Protein AF-A0A0Q5L8H8-F1 (afdb_monomer_lite)

pLDDT: mean 91.32, std 7.24, range [50.03, 98.0]

Radius of gyration: 21.79 Å; chains: 1; bounding box: 53×40×59 Å

Secondary structure (DSSP, 8-state):
-EEE--TTS-EEEE-SSGGGS--TT---EEEEEEE-TT-HHHHHHHHHHHHHHHHHH--PPPBT--EE-SS-SSTTS-EEEEEEE--TT-HHHHEEE-TTS-EEEEEEEEEEEEHHHHHHHHHH-HHHHHHHTSSGGGGT-TT---SSPPPPPPTTSEEEEEGGGGTS---EEEE-SSSEEEE-S---HHHHT-GGGEEEEEHHHHHHH-GGGHHHHHHPPTT-EEEESSTTS-EEEEP-

Structure (mmCIF, N/CA/C/O backbone):
data_AF-A0A0Q5L8H8-F1
#
_entry.id   AF-A0A0Q5L8H8-F1
#
loop_
_atom_site.group_PDB
_atom_site.id
_atom_site.type_symbol
_atom_site.label_atom_id
_atom_site.label_alt_id
_atom_site.label_comp_id
_atom_site.label_asym_id
_atom_site.label_entity_id
_atom_site.label_seq_id
_atom_site.pdbx_PDB_ins_code
_atom_site.Cartn_x
_atom_site.Cartn_y
_atom_site.Cartn_z
_atom_site.occupancy
_atom_site.B_iso_or_equiv
_atom_site.auth_seq_id
_atom_site.auth_comp_id
_atom_site.auth_asym_id
_atom_site.auth_atom_id
_atom_site.pdbx_PDB_model_num
ATOM 1 N N . MET A 1 1 ? 3.436 0.451 -24.589 1.00 83.38 1 MET A N 1
ATOM 2 C CA . MET A 1 1 ? 3.928 -0.468 -23.538 1.00 83.38 1 MET A CA 1
ATOM 3 C C . MET A 1 1 ? 4.680 -1.618 -24.183 1.00 83.38 1 MET A C 1
ATOM 5 O O . MET A 1 1 ? 4.366 -1.970 -25.315 1.00 83.38 1 MET A O 1
ATOM 9 N N . VAL A 1 2 ? 5.659 -2.177 -23.477 1.00 91.62 2 VAL A N 1
ATOM 10 C CA . VAL A 1 2 ? 6.518 -3.284 -23.914 1.00 91.62 2 VAL A CA 1
ATOM 11 C C . VAL A 1 2 ? 6.434 -4.399 -22.876 1.00 91.62 2 VAL A C 1
ATOM 13 O O . VAL A 1 2 ? 6.512 -4.129 -21.685 1.00 91.62 2 VAL A O 1
ATOM 16 N N . GLU A 1 3 ? 6.285 -5.644 -23.317 1.00 94.25 3 GLU A N 1
ATOM 17 C CA . GLU A 1 3 ? 6.316 -6.826 -22.448 1.00 94.25 3 GLU A CA 1
ATOM 18 C C . GLU A 1 3 ? 7.634 -7.581 -22.650 1.00 94.25 3 GLU A C 1
ATOM 20 O O . GLU A 1 3 ? 8.085 -7.770 -23.784 1.00 94.25 3 GLU A O 1
ATOM 25 N N . LYS A 1 4 ? 8.258 -8.007 -21.551 1.00 90.31 4 LYS A N 1
ATOM 26 C CA . LYS A 1 4 ? 9.480 -8.813 -21.532 1.00 90.31 4 LYS A CA 1
ATOM 27 C C . LYS A 1 4 ? 9.254 -10.083 -20.720 1.00 90.31 4 LYS A C 1
ATOM 29 O O . LYS A 1 4 ? 8.605 -10.060 -19.678 1.00 90.31 4 LYS A O 1
ATOM 34 N N . ARG A 1 5 ? 9.819 -11.186 -21.217 1.00 91.88 5 ARG A N 1
ATOM 35 C CA . ARG A 1 5 ? 9.729 -12.528 -20.627 1.00 91.88 5 ARG A CA 1
ATOM 36 C C . ARG A 1 5 ? 11.137 -13.076 -20.360 1.00 91.88 5 ARG A C 1
ATOM 38 O O . ARG A 1 5 ? 11.614 -13.905 -21.136 1.00 91.88 5 ARG A O 1
ATOM 45 N N . PRO A 1 6 ? 11.859 -12.542 -19.361 1.00 84.88 6 PRO A N 1
ATOM 46 C CA . PRO A 1 6 ? 13.183 -13.042 -19.010 1.00 84.88 6 PRO A CA 1
ATOM 47 C C . PRO A 1 6 ? 13.111 -14.523 -18.612 1.00 84.88 6 PRO A C 1
ATOM 49 O O . PRO A 1 6 ? 12.173 -14.959 -17.945 1.00 84.88 6 PRO A O 1
ATOM 52 N N . ALA A 1 7 ? 14.101 -15.311 -19.032 1.00 83.12 7 ALA A N 1
ATOM 53 C CA . ALA A 1 7 ? 14.156 -16.730 -18.699 1.00 83.12 7 ALA A CA 1
ATOM 54 C C . ALA A 1 7 ? 14.267 -16.915 -17.177 1.00 83.12 7 ALA A C 1
ATOM 56 O O . ALA A 1 7 ? 15.176 -16.369 -16.555 1.00 83.12 7 ALA A O 1
ATOM 57 N N . GLY A 1 8 ? 13.342 -17.675 -16.584 1.00 77.75 8 GLY A N 1
ATOM 58 C CA . GLY A 1 8 ? 13.312 -17.922 -15.137 1.00 77.75 8 GLY A CA 1
ATOM 59 C C . GLY A 1 8 ? 12.920 -16.712 -14.280 1.00 77.75 8 GLY A C 1
ATOM 60 O O . GLY A 1 8 ? 13.093 -16.768 -13.067 1.00 77.75 8 GLY A O 1
ATOM 61 N N . GLY A 1 9 ? 12.414 -15.631 -14.884 1.00 84.50 9 GLY A N 1
ATOM 62 C CA . GLY A 1 9 ? 11.957 -14.432 -14.180 1.00 84.50 9 GLY A CA 1
ATOM 63 C C . GLY A 1 9 ? 10.464 -14.143 -14.374 1.00 84.50 9 GLY A C 1
ATOM 64 O O . GLY A 1 9 ? 9.808 -14.795 -15.189 1.00 84.50 9 GLY A O 1
ATOM 65 N N . PRO A 1 10 ? 9.919 -13.153 -13.642 1.00 93.62 10 PRO A N 1
ATOM 66 C CA . PRO A 1 10 ? 8.547 -12.693 -13.831 1.00 93.62 10 PRO A CA 1
ATOM 67 C C . PRO A 1 10 ? 8.348 -12.036 -15.198 1.00 93.62 10 PRO A C 1
ATOM 69 O O . PRO A 1 10 ? 9.305 -11.635 -15.865 1.00 93.62 10 PRO A O 1
ATOM 72 N N . ILE A 1 11 ? 7.088 -11.855 -15.589 1.00 96.56 11 ILE A N 1
ATOM 73 C CA . ILE A 1 11 ? 6.747 -10.999 -16.724 1.00 96.56 11 ILE A CA 1
ATOM 74 C C . ILE A 1 11 ? 6.996 -9.549 -16.316 1.00 96.56 11 ILE A C 1
ATOM 76 O O . ILE A 1 11 ? 6.460 -9.087 -15.309 1.00 96.56 11 ILE A O 1
ATOM 80 N N . THR A 1 12 ? 7.770 -8.815 -17.114 1.00 95.88 12 THR A N 1
ATOM 81 C CA . THR A 1 12 ? 7.993 -7.379 -16.910 1.00 95.88 12 THR A CA 1
ATOM 82 C C . THR A 1 12 ? 7.239 -6.592 -17.972 1.00 95.88 12 THR A C 1
ATOM 84 O O . THR A 1 12 ? 7.514 -6.721 -19.167 1.00 95.88 12 THR A O 1
ATOM 87 N N . VAL A 1 13 ? 6.289 -5.762 -17.548 1.00 97.62 13 VAL A N 1
ATOM 88 C CA . VAL A 1 13 ? 5.557 -4.834 -18.417 1.00 97.62 13 VAL A CA 1
ATOM 89 C C . VAL A 1 13 ? 6.103 -3.435 -18.185 1.00 97.62 13 VAL A C 1
ATOM 91 O O . VAL A 1 13 ? 6.190 -2.985 -17.048 1.00 97.62 13 VAL A O 1
ATOM 94 N N . MET A 1 14 ? 6.478 -2.749 -19.258 1.00 97.25 14 MET A N 1
ATOM 95 C CA . MET A 1 14 ? 7.140 -1.450 -19.202 1.00 97.25 14 MET A CA 1
ATOM 96 C C . MET A 1 14 ? 6.406 -0.421 -20.052 1.00 97.25 14 MET A C 1
ATOM 98 O O . MET A 1 14 ? 5.810 -0.740 -21.091 1.00 97.25 14 MET A O 1
ATOM 102 N N . THR A 1 15 ? 6.479 0.840 -19.652 1.00 97.44 15 THR A N 1
ATOM 103 C CA . THR A 1 15 ? 6.119 1.943 -20.540 1.00 97.44 15 THR A CA 1
ATOM 104 C C . THR A 1 15 ? 7.149 2.084 -21.660 1.00 97.44 15 THR A C 1
ATOM 106 O O . THR A 1 15 ? 8.242 1.522 -21.640 1.00 97.44 15 THR A O 1
ATOM 109 N N . SER A 1 16 ? 6.735 2.776 -22.714 1.00 93.38 16 SER A N 1
ATOM 110 C CA . SER A 1 16 ? 7.627 3.231 -23.771 1.00 93.38 16 SER A CA 1
ATOM 111 C C . SER A 1 16 ? 7.092 4.587 -24.190 1.00 93.38 16 SER A C 1
ATOM 113 O O . SER A 1 16 ? 6.053 4.656 -24.849 1.00 93.38 16 SER A O 1
ATOM 115 N N . GLY A 1 17 ? 7.730 5.642 -23.688 1.00 93.56 17 GLY A N 1
ATOM 116 C CA . GLY A 1 17 ? 7.312 7.025 -23.880 1.00 93.56 17 GLY A CA 1
ATOM 117 C C . GLY A 1 17 ? 6.877 7.748 -22.605 1.00 93.56 17 GLY A C 1
ATOM 118 O O . GLY A 1 17 ? 6.615 8.944 -22.690 1.00 93.56 17 GLY A O 1
ATOM 119 N N . ALA A 1 18 ? 6.840 7.099 -21.431 1.00 95.25 18 ALA A N 1
ATOM 120 C CA . ALA A 1 18 ? 6.585 7.827 -20.178 1.00 95.25 18 ALA A CA 1
ATOM 121 C C . ALA A 1 18 ? 7.699 8.851 -19.903 1.00 95.25 18 ALA A C 1
ATOM 123 O O . ALA A 1 18 ? 7.440 9.946 -19.411 1.00 95.25 18 ALA A O 1
ATOM 124 N N . SER A 1 19 ? 8.918 8.546 -20.355 1.00 95.06 19 SER A N 1
ATOM 125 C CA . SER A 1 19 ? 10.082 9.430 -20.263 1.00 95.06 19 SER A CA 1
ATOM 126 C C . SER A 1 19 ? 9.961 10.725 -21.075 1.00 95.06 19 SER A C 1
ATOM 128 O O . SER A 1 19 ? 10.769 11.635 -20.892 1.00 95.06 19 SER A O 1
ATOM 130 N N . LEU A 1 20 ? 8.973 10.816 -21.973 1.00 94.44 20 LEU A N 1
ATOM 131 C CA . LEU A 1 20 ? 8.689 12.007 -22.776 1.00 94.44 20 LEU A CA 1
ATOM 132 C C . LEU A 1 20 ? 7.693 12.956 -22.095 1.00 94.44 20 LEU A C 1
ATOM 134 O O . LEU A 1 20 ? 7.483 14.065 -22.588 1.00 94.44 20 LEU A O 1
ATOM 138 N N . MET A 1 21 ? 7.062 12.537 -20.994 1.00 94.31 21 MET A N 1
ATOM 139 C CA . MET A 1 21 ? 6.142 13.392 -20.251 1.00 94.31 21 MET A CA 1
ATOM 140 C C . MET A 1 21 ? 6.912 14.534 -19.570 1.00 94.31 21 MET A C 1
ATOM 142 O O . MET A 1 21 ? 7.976 14.302 -18.993 1.00 94.31 21 MET A O 1
ATOM 146 N N . PRO A 1 22 ? 6.397 15.774 -19.614 1.00 91.38 22 PRO A N 1
ATOM 147 C CA . PRO A 1 22 ? 7.046 16.892 -18.949 1.00 91.38 22 PRO A CA 1
ATOM 148 C C . PRO A 1 22 ? 6.921 16.747 -17.427 1.00 91.38 22 PRO A C 1
ATOM 150 O O . PRO A 1 22 ? 5.814 16.746 -16.893 1.00 91.38 22 PRO A O 1
ATOM 153 N N . THR A 1 23 ? 8.059 16.683 -16.737 1.00 93.75 23 THR A N 1
ATOM 154 C CA . THR A 1 23 ? 8.139 16.737 -15.272 1.00 93.75 23 THR A CA 1
ATOM 155 C C . THR A 1 23 ? 8.850 18.013 -14.831 1.00 93.75 23 THR A C 1
ATOM 157 O O . THR A 1 23 ? 9.733 18.515 -15.530 1.00 93.75 23 THR A O 1
ATOM 160 N N . ASP A 1 24 ? 8.485 18.546 -13.671 1.00 93.56 24 ASP A N 1
ATOM 161 C CA . ASP A 1 24 ? 9.074 19.776 -13.135 1.00 93.56 24 ASP A CA 1
ATOM 162 C C . ASP A 1 24 ? 10.530 19.568 -12.685 1.00 93.56 24 ASP A C 1
ATOM 164 O O . ASP A 1 24 ? 11.342 20.489 -12.748 1.00 93.56 24 ASP A O 1
ATOM 168 N N . SER A 1 25 ? 10.895 18.335 -12.317 1.00 92.06 25 SER A N 1
ATOM 169 C CA . SER A 1 25 ? 12.279 17.921 -12.059 1.00 92.06 25 SER A CA 1
ATOM 170 C C . SER A 1 25 ? 13.130 17.794 -13.328 1.00 92.06 25 SER A C 1
ATOM 172 O O . SER A 1 25 ? 14.353 17.753 -13.240 1.00 92.06 25 SER A O 1
ATOM 174 N N . GLY A 1 26 ? 12.514 17.650 -14.507 1.00 92.50 26 GLY A N 1
ATOM 175 C CA . GLY A 1 26 ? 13.204 17.339 -15.766 1.00 92.50 26 GLY A CA 1
ATOM 176 C C . GLY A 1 26 ? 13.735 15.900 -15.879 1.00 92.50 26 GLY A C 1
ATOM 177 O O . GLY A 1 26 ? 14.194 15.503 -16.952 1.00 92.50 26 GLY A O 1
ATOM 178 N N . GLU A 1 27 ? 13.664 15.111 -14.801 1.00 92.50 27 GLU A N 1
ATOM 179 C CA . GLU A 1 27 ? 13.973 13.680 -14.799 1.00 92.50 27 GLU A CA 1
ATOM 180 C C . GLU A 1 27 ? 13.151 12.917 -15.846 1.00 92.50 27 GLU A C 1
ATOM 182 O O . GLU A 1 27 ? 11.936 13.095 -15.975 1.00 92.50 27 GLU A O 1
ATOM 187 N N . ARG A 1 28 ? 13.835 12.020 -16.562 1.00 94.69 28 ARG A N 1
ATOM 188 C CA . ARG A 1 28 ? 13.253 11.137 -17.573 1.00 94.69 28 ARG A CA 1
ATOM 189 C C . ARG A 1 28 ? 13.133 9.735 -17.009 1.00 94.69 28 ARG A C 1
ATOM 191 O O . ARG A 1 28 ? 14.148 9.093 -16.734 1.00 94.69 28 ARG A O 1
ATOM 198 N N . VAL A 1 29 ? 11.901 9.259 -16.857 1.00 96.25 29 VAL A N 1
ATOM 199 C CA . VAL A 1 29 ? 11.636 7.938 -16.285 1.00 96.25 29 VAL A CA 1
ATOM 200 C C . VAL A 1 29 ? 10.746 7.102 -17.191 1.00 96.25 29 VAL A C 1
ATOM 202 O O . VAL A 1 29 ? 9.729 7.574 -17.687 1.00 96.25 29 VAL A O 1
ATOM 205 N N . GLU A 1 30 ? 11.121 5.845 -17.394 1.00 96.81 30 GLU A N 1
ATOM 206 C CA . GLU A 1 30 ? 10.173 4.804 -17.782 1.00 96.81 30 GLU A CA 1
ATOM 207 C C . GLU A 1 30 ? 9.713 4.059 -16.528 1.00 96.81 30 GLU A C 1
ATOM 209 O O . GLU A 1 30 ? 10.412 4.008 -15.517 1.00 96.81 30 GLU A O 1
ATOM 214 N N . LEU A 1 31 ? 8.523 3.479 -16.588 1.00 97.81 31 LEU A N 1
ATOM 215 C CA . LEU A 1 31 ? 7.926 2.704 -15.513 1.00 97.81 31 LEU A CA 1
ATOM 216 C C . LEU A 1 31 ? 7.950 1.224 -15.889 1.00 97.81 31 LEU A C 1
ATOM 218 O O . LEU A 1 31 ? 7.731 0.868 -17.049 1.00 97.81 31 LEU A O 1
ATOM 222 N N . ALA A 1 32 ? 8.177 0.362 -14.906 1.00 97.81 32 ALA A N 1
ATOM 223 C CA . ALA A 1 32 ? 8.126 -1.085 -15.063 1.00 97.81 32 ALA A CA 1
ATOM 224 C C . ALA A 1 32 ? 7.287 -1.715 -13.952 1.00 97.81 32 ALA A C 1
ATOM 226 O O . ALA A 1 32 ? 7.318 -1.257 -12.818 1.00 97.81 32 ALA A O 1
ATOM 227 N N . VAL A 1 33 ? 6.569 -2.788 -14.259 1.00 97.88 33 VAL A N 1
ATOM 228 C CA . VAL A 1 33 ? 5.881 -3.628 -13.275 1.00 97.88 33 VAL A CA 1
ATOM 229 C C . VAL A 1 33 ? 6.260 -5.080 -13.541 1.00 97.88 33 VAL A C 1
ATOM 231 O O . VAL A 1 33 ? 6.264 -5.524 -14.691 1.00 97.88 33 VAL A O 1
ATOM 234 N N . GLU A 1 34 ? 6.552 -5.822 -12.479 1.00 96.62 34 GLU A N 1
ATOM 235 C CA . GLU A 1 34 ? 6.811 -7.262 -12.520 1.00 96.62 34 GLU A CA 1
ATOM 236 C C . GLU A 1 34 ? 5.598 -8.018 -11.967 1.00 96.62 34 GLU A C 1
ATOM 238 O O . GLU A 1 34 ? 5.127 -7.692 -10.880 1.00 96.62 34 GLU A O 1
ATOM 243 N N . VAL A 1 35 ? 5.105 -9.018 -12.701 1.00 96.00 35 VAL A N 1
ATOM 244 C CA . VAL A 1 35 ? 3.947 -9.851 -12.322 1.00 96.00 35 VAL A CA 1
ATOM 245 C C . VAL A 1 35 ? 4.141 -11.308 -12.744 1.00 96.00 35 VAL A C 1
ATOM 247 O O . VAL A 1 35 ? 4.996 -11.623 -13.579 1.00 96.00 35 VAL A O 1
ATOM 250 N N . LEU A 1 36 ? 3.315 -12.203 -12.198 1.00 96.00 36 LEU A N 1
ATOM 251 C CA . LEU A 1 36 ? 3.191 -13.572 -12.701 1.00 96.00 36 LEU A CA 1
ATOM 252 C C . LEU A 1 36 ? 2.560 -13.607 -14.105 1.00 96.00 36 LEU A C 1
ATOM 254 O O . LEU A 1 36 ? 1.842 -12.689 -14.516 1.00 96.00 36 LEU A O 1
ATOM 258 N N . ASP A 1 37 ? 2.823 -14.677 -14.861 1.00 94.94 37 ASP A N 1
ATOM 259 C CA . ASP A 1 37 ? 2.187 -14.861 -16.170 1.00 94.94 37 ASP A CA 1
ATOM 260 C C . ASP A 1 37 ? 0.668 -15.021 -16.015 1.00 94.94 37 ASP A C 1
ATOM 262 O O . ASP A 1 37 ? 0.187 -15.692 -15.105 1.00 94.94 37 ASP A O 1
ATOM 266 N N . GLY A 1 38 ? -0.091 -14.359 -16.885 1.00 94.50 38 GLY A N 1
ATOM 267 C CA . GLY A 1 38 ? -1.545 -14.223 -16.785 1.00 94.50 38 GLY A CA 1
ATOM 268 C C . GLY A 1 38 ? -2.019 -12.977 -16.027 1.00 94.50 38 GLY A C 1
ATOM 269 O O . GLY A 1 38 ? -3.188 -12.617 -16.142 1.00 94.50 38 GLY A O 1
ATOM 270 N N . GLN A 1 39 ? -1.139 -12.266 -15.309 1.00 96.44 39 GLN A N 1
ATOM 271 C CA . GLN A 1 39 ? -1.492 -11.078 -14.513 1.00 96.44 39 GLN A CA 1
ATOM 272 C C . GLN A 1 39 ? -1.075 -9.743 -15.161 1.00 96.44 39 GLN A C 1
ATOM 274 O O . GLN A 1 39 ? -1.109 -8.687 -14.531 1.00 96.44 39 GLN A O 1
ATOM 279 N N . GLN A 1 40 ? -0.737 -9.735 -16.452 1.00 96.44 40 GLN A N 1
ATOM 280 C CA . GLN A 1 40 ? -0.308 -8.536 -17.189 1.00 96.44 40 GLN A CA 1
ATOM 281 C C . GLN A 1 40 ? -1.354 -7.410 -17.178 1.00 96.44 40 GLN A C 1
ATOM 283 O O . GLN A 1 40 ? -0.998 -6.238 -17.297 1.00 96.44 40 GLN A O 1
ATOM 288 N N . GLY A 1 41 ? -2.642 -7.743 -17.040 1.00 95.75 41 GLY A N 1
ATOM 289 C CA . GLY A 1 41 ? -3.712 -6.752 -16.890 1.00 95.75 41 GLY A CA 1
ATOM 290 C C . GLY A 1 41 ? -3.516 -5.864 -15.659 1.00 95.75 41 GLY A C 1
ATOM 291 O O . GLY A 1 41 ? -3.606 -4.644 -15.777 1.00 95.75 41 GLY A O 1
ATOM 292 N N . ALA A 1 42 ? -3.142 -6.459 -14.523 1.00 96.50 42 ALA A N 1
ATOM 293 C CA . ALA A 1 42 ? -2.844 -5.739 -13.287 1.00 96.50 42 ALA A CA 1
ATOM 294 C C . ALA A 1 42 ? -1.678 -4.759 -13.468 1.00 96.50 42 ALA A C 1
ATOM 296 O O . ALA A 1 42 ? -1.771 -3.588 -13.104 1.00 96.50 42 ALA A O 1
ATOM 297 N N . ALA A 1 43 ? -0.615 -5.216 -14.136 1.00 97.25 43 ALA A N 1
ATOM 298 C CA . ALA A 1 43 ? 0.526 -4.374 -14.464 1.00 97.25 43 ALA A CA 1
ATOM 299 C C . ALA A 1 43 ? 0.132 -3.152 -15.308 1.00 97.25 43 ALA A C 1
ATOM 301 O O . ALA A 1 43 ? 0.593 -2.045 -15.043 1.00 97.25 43 ALA A O 1
ATOM 302 N N . ARG A 1 44 ? -0.754 -3.319 -16.298 1.00 97.00 44 ARG A N 1
ATOM 303 C CA . ARG A 1 44 ? -1.231 -2.197 -17.125 1.00 97.00 44 ARG A CA 1
ATOM 304 C C . ARG A 1 44 ? -2.029 -1.174 -16.321 1.00 97.00 44 ARG A C 1
ATOM 306 O O . ARG A 1 44 ? -1.854 0.015 -16.565 1.00 97.00 44 ARG A O 1
ATOM 313 N N . VAL A 1 45 ? -2.861 -1.622 -15.379 1.00 96.00 45 VAL A N 1
ATOM 314 C CA . VAL A 1 45 ? -3.619 -0.731 -14.486 1.00 96.00 45 VAL A CA 1
ATOM 315 C C . VAL A 1 45 ? -2.667 0.092 -13.619 1.00 96.00 45 VAL A C 1
ATOM 317 O O . VAL A 1 45 ? -2.759 1.315 -13.625 1.00 96.00 45 VAL A O 1
ATOM 320 N N . ALA A 1 46 ? -1.699 -0.549 -12.957 1.00 96.50 46 ALA A N 1
ATOM 321 C CA . ALA A 1 46 ? -0.725 0.154 -12.119 1.00 96.50 46 ALA A CA 1
ATOM 322 C C . ALA A 1 46 ? 0.107 1.179 -12.912 1.00 96.50 46 ALA A C 1
ATOM 324 O O . ALA A 1 46 ? 0.288 2.310 -12.463 1.00 96.50 46 ALA A O 1
ATOM 325 N N . LEU A 1 47 ? 0.570 0.813 -14.114 1.00 97.56 47 LEU A N 1
ATOM 326 C CA . LEU A 1 47 ? 1.269 1.744 -15.006 1.00 97.56 47 LEU A CA 1
ATOM 327 C C . LEU A 1 47 ? 0.377 2.923 -15.412 1.00 97.56 47 LEU A C 1
ATOM 329 O O . LEU A 1 47 ? 0.856 4.051 -15.431 1.00 97.56 47 LEU A O 1
ATOM 333 N N . GLY A 1 48 ? -0.898 2.671 -15.726 1.00 96.38 48 GLY A N 1
ATOM 334 C CA . GLY A 1 48 ? -1.869 3.711 -16.070 1.00 96.38 48 GLY A CA 1
ATOM 335 C C . GLY A 1 48 ? -2.054 4.720 -14.940 1.00 96.38 48 GLY A C 1
ATOM 336 O O . GLY A 1 48 ? -1.857 5.907 -15.163 1.00 96.38 48 GLY A O 1
ATOM 337 N N . ILE A 1 49 ? -2.308 4.236 -13.719 1.00 94.88 49 ILE A N 1
ATOM 338 C CA . ILE A 1 49 ? -2.478 5.074 -12.520 1.00 94.88 49 ILE A CA 1
ATOM 339 C C . ILE A 1 49 ? -1.280 6.008 -12.324 1.00 94.88 49 ILE A C 1
ATOM 341 O O . ILE A 1 49 ? -1.447 7.213 -12.144 1.00 94.88 49 ILE A O 1
ATOM 345 N N . VAL A 1 50 ? -0.059 5.466 -12.376 1.00 95.56 50 VAL A N 1
ATOM 346 C CA . VAL A 1 50 ? 1.146 6.276 -12.151 1.00 95.56 50 VAL A CA 1
ATOM 347 C C . VAL A 1 50 ? 1.422 7.211 -13.329 1.00 95.56 50 VAL A C 1
ATOM 349 O O . VAL A 1 50 ? 1.836 8.345 -13.111 1.00 95.56 50 VAL A O 1
ATOM 352 N N . CYS A 1 51 ? 1.162 6.799 -14.572 1.00 96.62 51 CYS A N 1
ATOM 353 C CA . CYS A 1 51 ? 1.263 7.695 -15.726 1.00 96.62 51 CYS A CA 1
ATOM 354 C C . CYS A 1 51 ? 0.278 8.869 -15.641 1.00 96.62 51 CYS A C 1
ATOM 356 O O . CYS A 1 51 ? 0.672 10.001 -15.923 1.00 96.62 51 CYS A O 1
ATOM 358 N N . ASP A 1 52 ? -0.969 8.622 -15.241 1.00 95.12 52 ASP A N 1
ATOM 359 C CA . ASP A 1 52 ? -1.985 9.665 -15.079 1.00 95.12 52 ASP A CA 1
ATOM 360 C C . ASP A 1 52 ? -1.588 10.647 -13.970 1.00 95.12 52 ASP A C 1
ATOM 362 O O . ASP A 1 52 ? -1.702 11.863 -14.145 1.00 95.12 52 ASP A O 1
ATOM 366 N N . ASP A 1 53 ? -1.036 10.144 -12.863 1.00 92.56 53 ASP A N 1
ATOM 367 C CA . ASP A 1 53 ? -0.471 10.966 -11.793 1.00 92.56 53 ASP A CA 1
ATOM 368 C C . ASP A 1 53 ? 0.726 11.806 -12.270 1.00 92.56 53 ASP A C 1
ATOM 370 O O . ASP A 1 53 ? 0.760 13.013 -12.028 1.00 92.56 53 ASP A O 1
ATOM 374 N N . MET A 1 54 ? 1.678 11.209 -12.995 1.00 94.75 54 MET A N 1
ATOM 375 C CA . MET A 1 54 ? 2.818 11.930 -13.572 1.00 94.75 54 MET A CA 1
ATOM 376 C C . MET A 1 54 ? 2.359 13.042 -14.519 1.00 94.75 54 MET A C 1
ATOM 378 O O . MET A 1 54 ? 2.879 14.155 -14.456 1.00 94.75 54 MET A O 1
ATOM 382 N N . ALA A 1 55 ? 1.387 12.759 -15.388 1.00 94.94 55 ALA A N 1
ATOM 383 C CA . ALA A 1 55 ? 0.869 13.719 -16.355 1.00 94.94 55 ALA A CA 1
ATOM 384 C C . ALA A 1 55 ? 0.090 14.856 -15.678 1.00 94.94 55 ALA A C 1
ATOM 386 O O . ALA A 1 55 ? 0.267 16.023 -16.031 1.00 94.94 55 ALA A O 1
ATOM 387 N N . THR A 1 56 ? -0.741 14.521 -14.689 1.00 94.56 56 THR A N 1
ATOM 388 C CA . THR A 1 56 ? -1.584 15.481 -13.962 1.00 94.56 56 THR A CA 1
ATOM 389 C C . THR A 1 56 ? -0.751 16.380 -13.056 1.00 94.56 56 THR A C 1
ATOM 391 O O . THR A 1 56 ? -0.929 17.596 -13.052 1.00 94.56 56 THR A O 1
ATOM 394 N N . ASN A 1 57 ? 0.184 15.789 -12.311 1.00 92.44 57 ASN A N 1
ATOM 395 C CA . ASN A 1 57 ? 0.947 16.475 -11.270 1.00 92.44 57 ASN A CA 1
ATOM 396 C C . ASN A 1 57 ? 2.357 16.882 -11.713 1.00 92.44 57 ASN A C 1
ATOM 398 O O . ASN A 1 57 ? 3.109 17.419 -10.904 1.00 92.44 57 ASN A O 1
ATOM 402 N N . ARG A 1 58 ? 2.730 16.612 -12.974 1.00 94.19 58 ARG A N 1
ATOM 403 C CA . ARG A 1 58 ? 4.033 16.949 -13.578 1.00 94.19 58 ARG A CA 1
ATOM 404 C C . ARG A 1 58 ? 5.227 16.524 -12.720 1.00 94.19 58 ARG A C 1
ATOM 406 O O . ARG A 1 58 ? 6.242 17.215 -12.645 1.00 94.19 58 ARG A O 1
ATOM 413 N N . ARG A 1 59 ? 5.130 15.369 -12.069 1.00 92.25 59 ARG A N 1
ATOM 414 C CA . ARG A 1 59 ? 6.137 14.880 -11.117 1.00 92.25 59 ARG A CA 1
ATOM 415 C C . ARG A 1 59 ? 6.607 13.486 -11.476 1.00 92.25 59 ARG A C 1
ATOM 417 O O . ARG A 1 59 ? 5.890 12.739 -12.129 1.00 92.25 59 ARG A O 1
ATOM 424 N N . VAL A 1 60 ? 7.800 13.132 -11.010 1.00 92.12 60 VAL A N 1
ATOM 425 C CA . VAL A 1 60 ? 8.242 11.737 -10.995 1.00 92.12 60 VAL A CA 1
ATOM 426 C C . VAL A 1 60 ? 7.724 11.032 -9.741 1.00 92.12 60 VAL A C 1
ATOM 428 O O . VAL A 1 60 ? 7.572 11.663 -8.688 1.00 92.12 60 VAL A O 1
ATOM 431 N N . PRO A 1 61 ? 7.446 9.726 -9.827 1.00 89.69 61 PRO A N 1
ATOM 432 C CA . PRO A 1 61 ? 6.985 8.968 -8.682 1.00 89.69 61 PRO A CA 1
ATOM 433 C C . PRO A 1 61 ? 8.140 8.794 -7.653 1.00 89.69 61 PRO A C 1
ATOM 435 O O . PRO A 1 61 ? 9.170 8.220 -8.018 1.00 89.69 61 PRO A O 1
ATOM 438 N N . PRO A 1 62 ? 8.029 9.279 -6.389 1.00 86.81 62 PRO A N 1
ATOM 439 C CA . PRO A 1 62 ? 9.020 9.067 -5.334 1.00 86.81 62 PRO A CA 1
ATOM 440 C C . PRO A 1 62 ? 9.355 7.599 -5.088 1.00 86.81 62 PRO A C 1
ATOM 442 O O . PRO A 1 62 ? 8.482 6.736 -5.014 1.00 86.81 62 PRO A O 1
ATOM 445 N N . VAL A 1 63 ? 10.645 7.346 -4.880 1.00 89.19 63 VAL A N 1
ATOM 446 C CA . VAL A 1 63 ? 11.167 6.046 -4.456 1.00 89.19 63 VAL A CA 1
ATOM 447 C C . VAL A 1 63 ? 10.930 5.872 -2.961 1.00 89.19 63 VAL A C 1
ATOM 449 O O . VAL A 1 63 ? 11.208 6.779 -2.181 1.00 89.19 63 VAL A O 1
ATOM 452 N N . GLY A 1 64 ? 10.452 4.699 -2.550 1.00 85.12 64 GLY A N 1
ATOM 453 C CA . GLY A 1 64 ? 10.340 4.369 -1.130 1.00 85.12 64 GLY A CA 1
ATOM 454 C C . GLY A 1 64 ? 9.068 4.862 -0.430 1.00 85.12 64 GLY A C 1
ATOM 455 O O . GLY A 1 64 ? 8.891 4.560 0.745 1.00 85.12 64 GLY A O 1
ATOM 456 N N . ALA A 1 65 ? 8.178 5.574 -1.125 1.00 86.50 65 ALA A N 1
ATOM 457 C CA . ALA A 1 65 ? 6.917 6.063 -0.567 1.00 86.50 65 ALA A CA 1
ATOM 458 C C . ALA A 1 65 ? 5.722 5.401 -1.280 1.00 86.50 65 ALA A C 1
ATOM 460 O O . ALA A 1 65 ? 5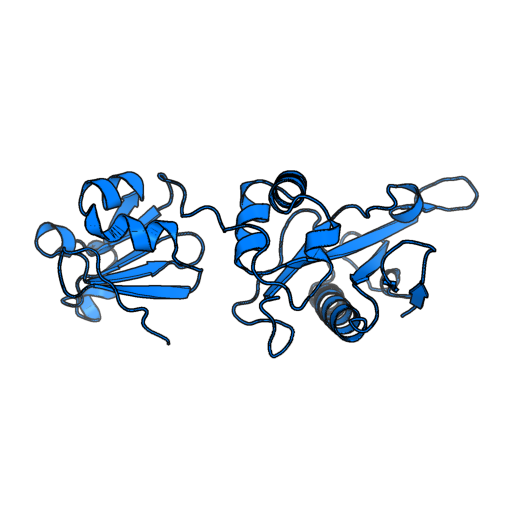.573 5.591 -2.489 1.00 86.50 65 ALA A O 1
ATOM 461 N N . PRO A 1 66 ? 4.882 4.617 -0.578 1.00 87.50 66 PRO A N 1
ATOM 462 C CA . PRO A 1 66 ? 3.684 4.035 -1.177 1.00 87.50 66 PRO A CA 1
ATOM 463 C C . PRO A 1 66 ? 2.591 5.079 -1.459 1.00 87.50 66 PRO A C 1
ATOM 465 O O . PRO A 1 66 ? 2.230 5.863 -0.583 1.00 87.50 66 PRO A O 1
ATOM 468 N N . TRP A 1 67 ? 1.995 5.029 -2.649 1.00 87.44 67 TRP A N 1
ATOM 469 C CA . TRP A 1 67 ? 0.671 5.588 -2.921 1.00 87.44 67 TRP A CA 1
ATOM 470 C C . TRP A 1 67 ? -0.379 4.602 -2.465 1.00 87.44 67 TRP A C 1
ATOM 472 O O . TRP A 1 67 ? -0.440 3.498 -2.998 1.00 87.44 67 TRP A O 1
ATOM 482 N N . ARG A 1 68 ? -1.202 5.008 -1.507 1.00 85.56 68 ARG A N 1
ATOM 483 C CA . ARG A 1 68 ? -2.289 4.196 -0.968 1.00 85.56 68 ARG A CA 1
ATOM 484 C C . ARG A 1 68 ? -3.619 4.737 -1.468 1.00 85.56 68 ARG A C 1
ATOM 486 O O . ARG A 1 68 ? -3.787 5.949 -1.584 1.00 85.56 68 ARG A O 1
ATOM 493 N N . ASN A 1 69 ? -4.541 3.833 -1.742 1.00 76.00 69 ASN A N 1
ATOM 494 C CA . ASN A 1 69 ? -5.936 4.128 -2.008 1.00 76.00 69 ASN A CA 1
ATOM 495 C C . ASN A 1 69 ? -6.802 3.435 -0.955 1.00 76.00 69 ASN A C 1
ATOM 497 O O . ASN A 1 69 ? -6.412 2.396 -0.420 1.00 76.00 69 ASN A O 1
ATOM 501 N N . SER A 1 70 ? -7.971 4.003 -0.669 1.00 69.19 70 SER A N 1
ATOM 502 C CA . SER A 1 70 ? -8.937 3.392 0.251 1.00 69.19 70 SER A CA 1
ATOM 503 C C . SER A 1 70 ? -9.489 2.078 -0.303 1.00 69.19 70 SER A C 1
ATOM 505 O O . SER A 1 70 ? -9.750 1.145 0.450 1.00 69.19 70 SER A O 1
ATOM 507 N N . GLU A 1 71 ? -9.608 1.980 -1.629 1.00 78.31 71 GLU A N 1
ATOM 508 C CA . GLU A 1 71 ? -10.117 0.798 -2.319 1.00 78.31 71 GLU A CA 1
ATOM 509 C C . GLU A 1 71 ? -9.044 0.111 -3.179 1.00 78.31 71 GLU A C 1
ATOM 511 O O . GLU A 1 71 ? -8.155 0.779 -3.728 1.00 78.31 71 GLU A O 1
ATOM 516 N N . PRO A 1 72 ? -9.129 -1.221 -3.362 1.00 88.88 72 PRO A N 1
ATOM 517 C CA . PRO A 1 72 ? -8.255 -1.934 -4.281 1.00 88.88 72 PRO A CA 1
ATOM 518 C C . PRO A 1 72 ? -8.336 -1.408 -5.720 1.00 88.88 72 PRO A C 1
ATOM 520 O O . PRO A 1 72 ? -9.417 -1.203 -6.266 1.00 88.88 72 PRO A O 1
ATOM 523 N N . PHE A 1 73 ? -7.186 -1.281 -6.386 1.00 87.81 73 PHE A N 1
ATOM 524 C CA . PHE A 1 73 ? -7.104 -0.883 -7.798 1.00 87.81 73 PHE A CA 1
ATOM 525 C C . PHE A 1 73 ? -7.640 -1.950 -8.755 1.00 87.81 73 PHE A C 1
ATOM 527 O O . PHE A 1 73 ? -7.949 -1.662 -9.912 1.00 87.81 73 PHE A O 1
ATOM 534 N N . LEU A 1 74 ? -7.688 -3.201 -8.295 1.00 86.31 74 LEU A N 1
ATOM 535 C CA . LEU A 1 74 ? -8.109 -4.354 -9.076 1.00 86.31 74 LEU A CA 1
ATOM 536 C C . LEU A 1 74 ? -9.252 -5.041 -8.339 1.00 86.31 74 LEU A C 1
ATOM 538 O O . LEU A 1 74 ? -9.079 -5.523 -7.215 1.00 86.31 74 LEU A O 1
ATOM 542 N N . THR A 1 75 ? -10.412 -5.106 -8.990 1.00 87.25 75 THR A N 1
ATOM 543 C CA . THR A 1 75 ? -11.605 -5.759 -8.449 1.00 87.25 75 THR A CA 1
ATOM 544 C C . THR A 1 75 ? -11.297 -7.194 -8.023 1.00 87.25 75 THR A C 1
ATOM 546 O O . THR A 1 75 ? -10.721 -7.965 -8.789 1.00 87.25 75 THR A O 1
ATOM 549 N N . GLY A 1 76 ? -11.707 -7.556 -6.805 1.00 86.06 76 GLY A N 1
ATOM 550 C CA . GLY A 1 76 ? -11.507 -8.901 -6.258 1.00 86.06 76 GLY A CA 1
ATOM 551 C C . GLY A 1 76 ? -10.094 -9.181 -5.741 1.00 86.06 76 GLY A C 1
ATOM 552 O O . GLY A 1 76 ? -9.788 -10.329 -5.440 1.00 86.06 76 GLY A O 1
ATOM 553 N N . THR A 1 77 ? -9.239 -8.161 -5.626 1.00 93.12 77 THR A N 1
ATOM 554 C CA . THR A 1 77 ? -7.912 -8.278 -5.004 1.00 93.12 77 THR A CA 1
ATOM 555 C C . THR A 1 77 ? -7.812 -7.407 -3.756 1.00 93.12 77 THR A C 1
ATOM 557 O O . THR A 1 77 ? -8.672 -6.566 -3.501 1.00 93.12 77 THR A O 1
ATOM 560 N N . ARG A 1 78 ? -6.724 -7.574 -3.002 1.00 92.25 78 ARG A N 1
ATOM 561 C CA . ARG A 1 78 ? -6.370 -6.716 -1.862 1.00 92.25 78 ARG A CA 1
ATOM 562 C C . ARG A 1 78 ? -5.371 -5.615 -2.227 1.00 92.25 78 ARG A C 1
ATOM 564 O O . ARG A 1 78 ? -4.902 -4.906 -1.343 1.00 92.25 78 ARG A O 1
ATOM 571 N N . ILE A 1 79 ? -5.016 -5.488 -3.507 1.00 95.81 79 ILE A N 1
ATOM 572 C CA . ILE A 1 79 ? -3.998 -4.550 -3.982 1.00 95.81 79 ILE A CA 1
ATOM 573 C C . ILE A 1 79 ? -4.581 -3.141 -4.026 1.00 95.81 79 ILE A C 1
ATOM 575 O O . ILE A 1 79 ? -5.308 -2.798 -4.956 1.00 95.81 79 ILE A O 1
ATOM 579 N N . SER A 1 80 ? -4.233 -2.323 -3.039 1.00 92.81 80 SER A N 1
ATOM 580 C CA . SER A 1 80 ? -4.696 -0.938 -2.891 1.00 92.81 80 SER A CA 1
ATOM 581 C C . SER A 1 80 ? -3.553 0.073 -2.823 1.00 92.81 80 SER A C 1
ATOM 583 O O . SER A 1 80 ? -3.794 1.265 -2.644 1.00 92.81 80 SER A O 1
ATOM 585 N N . ALA A 1 81 ? -2.302 -0.373 -2.975 1.00 93.62 81 ALA A N 1
ATOM 586 C CA . ALA A 1 81 ? -1.151 0.512 -2.957 1.00 93.62 81 ALA A CA 1
ATOM 587 C C . ALA A 1 81 ? -0.122 0.214 -4.057 1.00 93.62 81 ALA A C 1
ATOM 589 O O . ALA A 1 81 ? 0.011 -0.912 -4.535 1.00 93.62 81 ALA A O 1
ATOM 590 N N . ILE A 1 82 ? 0.597 1.253 -4.483 1.00 96.81 82 ILE A N 1
ATOM 591 C CA . ILE A 1 82 ? 1.721 1.175 -5.424 1.00 96.81 82 ILE A CA 1
ATOM 592 C C . ILE A 1 82 ? 2.935 1.824 -4.763 1.00 96.81 82 ILE A C 1
ATOM 594 O O . ILE A 1 82 ? 2.806 2.864 -4.136 1.00 96.81 82 ILE A O 1
ATOM 598 N N . MET A 1 83 ? 4.125 1.254 -4.911 1.00 96.06 83 MET A N 1
ATOM 599 C CA . MET A 1 83 ? 5.372 1.817 -4.386 1.00 96.06 83 MET A CA 1
ATOM 600 C C . MET A 1 83 ? 6.479 1.697 -5.428 1.00 96.06 83 MET A C 1
ATOM 602 O O . MET A 1 83 ? 6.583 0.672 -6.096 1.00 96.06 83 MET A O 1
ATOM 606 N N . VAL A 1 84 ? 7.335 2.710 -5.563 1.00 96.88 84 VAL A N 1
ATOM 607 C CA . VAL A 1 84 ? 8.525 2.606 -6.421 1.00 96.88 84 VAL A CA 1
ATOM 608 C C . VAL A 1 84 ? 9.691 2.028 -5.628 1.00 96.88 84 VAL A C 1
ATOM 610 O O . VAL A 1 84 ? 10.020 2.523 -4.546 1.00 96.88 84 VAL A O 1
ATOM 613 N N . THR A 1 85 ? 10.354 1.024 -6.198 1.00 95.00 85 THR A N 1
ATOM 614 C CA . THR A 1 85 ? 11.518 0.344 -5.617 1.00 95.00 85 THR A CA 1
ATOM 615 C C . THR A 1 85 ? 12.623 0.174 -6.664 1.00 95.00 85 THR A C 1
ATOM 617 O O . THR A 1 85 ? 12.350 0.260 -7.866 1.00 95.00 85 THR A O 1
ATOM 620 N N . PRO A 1 86 ? 13.867 -0.127 -6.248 1.00 90.50 86 PRO A N 1
ATOM 621 C CA . PRO A 1 86 ? 14.851 -0.724 -7.149 1.00 90.50 86 PRO A CA 1
ATOM 622 C C . PRO A 1 86 ? 14.300 -2.006 -7.792 1.00 90.50 86 PRO A C 1
ATOM 624 O O . PRO A 1 86 ? 13.480 -2.712 -7.181 1.00 90.50 86 PRO A O 1
ATOM 627 N N . SER A 1 87 ? 14.720 -2.318 -9.019 1.00 92.19 87 SER A N 1
ATOM 628 C CA . SER A 1 87 ? 14.356 -3.600 -9.630 1.00 92.19 87 SER A CA 1
ATOM 629 C C . SER A 1 87 ? 15.165 -4.744 -9.025 1.00 92.19 87 SER A C 1
ATOM 631 O O . SER A 1 87 ? 16.254 -4.562 -8.479 1.00 92.19 87 SER A O 1
ATOM 633 N N . ARG A 1 88 ? 14.669 -5.972 -9.203 1.00 91.19 88 ARG A N 1
ATOM 634 C CA . ARG A 1 88 ? 15.450 -7.184 -8.897 1.00 91.19 88 ARG A CA 1
ATOM 635 C C . ARG A 1 88 ? 16.668 -7.354 -9.815 1.00 91.19 88 ARG A C 1
ATOM 637 O O . ARG A 1 88 ? 17.558 -8.140 -9.515 1.00 91.19 88 ARG A O 1
ATOM 644 N N . TRP A 1 89 ? 16.679 -6.656 -10.950 1.00 91.00 89 TRP A N 1
ATOM 645 C CA . TRP A 1 89 ? 17.713 -6.737 -11.982 1.00 91.00 89 TRP A CA 1
ATOM 646 C C . TRP A 1 89 ? 18.863 -5.747 -11.732 1.00 91.00 89 TRP A C 1
ATOM 648 O O . TRP A 1 89 ? 19.898 -5.805 -12.401 1.00 91.00 89 TRP A O 1
ATOM 658 N N . GLY A 1 90 ? 18.699 -4.859 -10.747 1.00 91.69 90 GLY A N 1
ATOM 659 C CA . GLY A 1 90 ? 19.700 -3.902 -10.300 1.00 91.69 90 GLY A CA 1
ATOM 660 C C . GLY A 1 90 ? 19.960 -2.763 -11.286 1.00 91.69 90 GLY A C 1
ATOM 661 O O . GLY A 1 90 ? 19.270 -2.589 -12.290 1.00 91.69 90 GLY A O 1
ATOM 662 N N . ALA A 1 91 ? 21.022 -1.998 -11.014 1.00 92.31 91 ALA A N 1
ATOM 663 C CA . ALA A 1 91 ? 21.338 -0.753 -11.721 1.00 92.31 91 ALA A CA 1
ATOM 664 C C . ALA A 1 91 ? 21.478 -0.901 -13.246 1.00 92.31 91 ALA A C 1
ATOM 666 O O . ALA A 1 91 ? 21.210 0.039 -13.983 1.00 92.31 91 ALA A O 1
ATOM 667 N N . SER A 1 92 ? 21.868 -2.082 -13.738 1.00 90.38 92 SER A N 1
ATOM 668 C CA . SER A 1 92 ? 21.969 -2.341 -15.183 1.00 90.38 92 SER A CA 1
ATOM 669 C C . SER A 1 92 ? 20.624 -2.296 -15.919 1.00 90.38 92 SER A C 1
ATOM 671 O O . SER A 1 92 ? 20.597 -2.081 -17.127 1.00 90.38 92 SER A O 1
ATOM 673 N N . PHE A 1 93 ? 19.526 -2.499 -15.191 1.00 91.69 93 PHE A N 1
ATOM 674 C CA . PHE A 1 93 ? 18.161 -2.338 -15.678 1.00 91.69 93 PHE A CA 1
ATOM 675 C C . PHE A 1 93 ? 17.571 -0.988 -15.255 1.00 91.69 93 PHE A C 1
ATOM 677 O O . PHE A 1 93 ? 16.873 -0.356 -16.044 1.00 91.69 93 PHE A O 1
ATOM 684 N N . ASP A 1 94 ? 17.855 -0.549 -14.024 1.00 94.50 94 ASP A N 1
ATOM 685 C CA . ASP A 1 94 ? 17.279 0.675 -13.454 1.00 94.50 94 ASP A CA 1
ATOM 686 C C . ASP A 1 94 ? 17.832 1.957 -14.096 1.00 94.50 94 ASP A C 1
ATOM 688 O O . ASP A 1 94 ? 17.143 2.976 -14.106 1.00 94.50 94 ASP A O 1
ATOM 692 N N . ASP A 1 95 ? 19.047 1.930 -14.650 1.00 95.44 95 ASP A N 1
ATOM 693 C CA . ASP A 1 95 ? 19.650 3.075 -15.331 1.00 95.44 95 ASP A CA 1
ATOM 694 C C . ASP A 1 95 ? 19.526 2.956 -16.852 1.00 95.44 95 ASP A C 1
ATOM 696 O O . ASP A 1 95 ? 19.973 1.986 -17.465 1.00 95.44 95 ASP A O 1
ATOM 700 N N . VAL A 1 96 ? 19.029 4.016 -17.487 1.00 91.94 96 VAL A N 1
ATOM 701 C CA . VAL A 1 96 ? 19.128 4.199 -18.937 1.00 91.94 96 VAL A CA 1
ATOM 702 C C . VAL A 1 96 ? 20.390 4.999 -19.218 1.00 91.94 96 VAL A C 1
ATOM 704 O O . VAL A 1 96 ? 20.538 6.121 -18.731 1.00 91.94 96 VAL A O 1
ATOM 707 N N . ARG A 1 97 ? 21.309 4.431 -20.001 1.00 93.25 97 ARG A N 1
ATOM 708 C CA . ARG A 1 97 ? 22.620 5.030 -20.278 1.00 93.25 97 ARG A CA 1
ATOM 709 C C . ARG A 1 97 ? 22.793 5.389 -21.749 1.00 93.25 97 ARG A C 1
ATOM 711 O O . ARG A 1 97 ? 22.269 4.702 -22.621 1.00 93.25 97 ARG A O 1
ATOM 718 N N . ALA A 1 98 ? 23.526 6.469 -21.999 1.00 92.50 98 ALA A N 1
ATOM 719 C CA . ALA A 1 98 ? 24.045 6.815 -23.315 1.00 92.50 98 ALA A CA 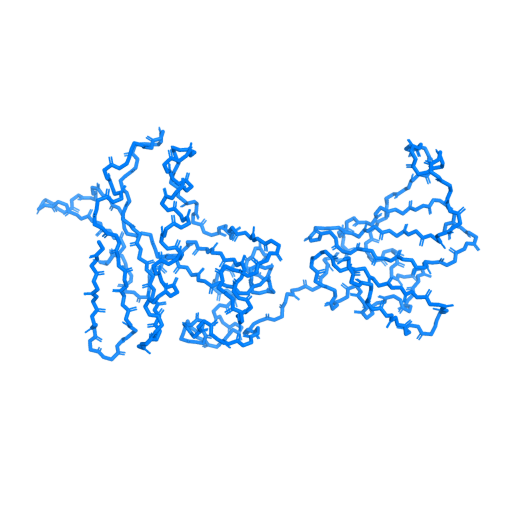1
ATOM 720 C C . ALA A 1 98 ? 25.258 5.940 -23.678 1.00 92.50 98 ALA A C 1
ATOM 722 O O . ALA A 1 98 ? 25.806 5.230 -22.831 1.00 92.50 98 ALA A O 1
ATOM 723 N N . ASP A 1 99 ? 25.697 6.024 -24.935 1.00 92.81 99 ASP A N 1
ATOM 724 C CA . ASP A 1 99 ? 26.823 5.242 -25.468 1.00 92.81 99 ASP A CA 1
ATOM 725 C C . ASP A 1 99 ? 28.154 5.518 -24.743 1.00 92.81 99 ASP A C 1
ATOM 727 O O . ASP A 1 99 ? 29.027 4.654 -24.686 1.00 92.81 99 ASP A O 1
ATOM 731 N N . ASP A 1 100 ? 28.309 6.709 -24.158 1.00 93.12 100 ASP A N 1
ATOM 732 C CA . ASP A 1 100 ? 29.466 7.101 -23.343 1.00 93.12 100 ASP A CA 1
ATOM 733 C C . ASP A 1 100 ? 29.386 6.608 -21.882 1.00 93.12 100 ASP A C 1
ATOM 735 O O . ASP A 1 100 ? 30.296 6.845 -21.086 1.00 93.12 100 ASP A O 1
ATOM 739 N N . GLY A 1 101 ? 28.306 5.907 -21.525 1.00 91.62 101 GLY A N 1
ATOM 740 C CA . GLY A 1 101 ? 28.044 5.370 -20.195 1.00 91.62 101 GLY A CA 1
ATOM 741 C C . GLY A 1 101 ? 27.350 6.338 -19.232 1.00 91.62 101 GLY A C 1
ATOM 742 O O . GLY A 1 101 ? 27.021 5.918 -18.115 1.00 91.62 101 GLY A O 1
ATOM 743 N N . ALA A 1 102 ? 27.094 7.591 -19.624 1.00 94.38 102 ALA A N 1
ATOM 744 C CA . ALA A 1 102 ? 26.376 8.556 -18.794 1.00 94.38 102 ALA A CA 1
ATOM 745 C C . ALA A 1 102 ? 24.911 8.139 -18.595 1.00 94.38 102 ALA A C 1
ATOM 747 O O . ALA A 1 102 ? 24.252 7.684 -19.529 1.00 94.38 102 ALA A O 1
ATOM 748 N N . VAL A 1 103 ? 24.381 8.305 -17.380 1.00 94.44 103 VAL A N 1
ATOM 749 C CA . VAL A 1 103 ? 22.965 8.030 -17.090 1.00 94.44 103 VAL A CA 1
ATOM 750 C C . VAL A 1 103 ? 22.111 9.173 -17.637 1.00 94.44 103 VAL A C 1
ATOM 752 O O . VAL A 1 103 ? 22.312 10.330 -17.276 1.00 94.44 103 VAL A O 1
ATOM 755 N N . ILE A 1 104 ? 21.164 8.842 -18.512 1.00 93.56 104 ILE A N 1
ATOM 756 C CA . ILE A 1 104 ? 20.274 9.789 -19.206 1.00 93.56 104 ILE A CA 1
ATOM 757 C C . ILE A 1 104 ? 18.801 9.639 -18.805 1.00 93.56 104 ILE A C 1
ATOM 759 O O . ILE A 1 104 ? 17.942 10.379 -19.289 1.00 93.56 104 ILE A O 1
ATOM 763 N N . GLY A 1 105 ? 18.501 8.680 -17.936 1.00 94.00 105 GLY A N 1
ATOM 764 C CA . GLY A 1 105 ? 17.173 8.429 -17.401 1.00 94.00 105 GLY A CA 1
ATOM 765 C C . GLY A 1 105 ? 17.160 7.181 -16.532 1.00 94.00 105 GLY A C 1
ATOM 766 O O . GLY A 1 105 ? 18.182 6.512 -16.374 1.00 94.00 105 GLY A O 1
ATOM 767 N N . HIS A 1 106 ? 15.990 6.855 -15.996 1.00 95.50 106 HIS A N 1
ATOM 768 C CA . HIS A 1 106 ? 15.818 5.699 -15.122 1.00 95.50 106 HIS A CA 1
ATOM 769 C C . HIS A 1 106 ? 14.605 4.860 -15.510 1.00 95.50 106 HIS A C 1
ATOM 771 O O . HIS A 1 106 ? 13.632 5.362 -16.071 1.00 95.50 106 HIS A O 1
ATOM 777 N N . VAL A 1 107 ? 14.638 3.586 -15.145 1.00 96.38 107 VAL A N 1
ATOM 778 C CA . VAL A 1 107 ? 13.465 2.723 -15.068 1.00 96.38 107 VAL A CA 1
ATOM 779 C C . VAL A 1 107 ? 13.043 2.640 -13.601 1.00 96.38 107 VAL A C 1
ATOM 781 O O . VAL A 1 107 ? 13.802 2.194 -12.745 1.00 96.38 107 VAL A O 1
ATOM 784 N N . ARG A 1 108 ? 11.827 3.090 -13.286 1.00 95.94 108 ARG A N 1
ATOM 785 C CA . ARG A 1 108 ? 11.240 3.008 -11.943 1.00 95.94 108 ARG A CA 1
ATOM 786 C C . ARG A 1 108 ? 10.353 1.769 -11.864 1.00 95.94 108 ARG A C 1
ATOM 788 O O . ARG A 1 108 ? 9.334 1.687 -12.551 1.00 95.94 108 ARG A O 1
ATOM 795 N N . THR A 1 109 ? 10.741 0.802 -11.034 1.00 97.31 109 THR A N 1
ATOM 796 C CA . THR A 1 109 ? 9.951 -0.420 -10.840 1.00 97.31 109 THR A CA 1
ATOM 797 C C . THR A 1 109 ? 8.855 -0.170 -9.816 1.00 97.31 109 THR A C 1
ATOM 799 O O . THR A 1 109 ? 9.131 0.224 -8.687 1.00 97.31 109 THR A O 1
ATOM 802 N N . LEU A 1 110 ? 7.612 -0.401 -10.216 1.00 98.00 110 LEU A N 1
ATOM 803 C CA . LEU A 1 110 ? 6.422 -0.273 -9.394 1.00 98.00 110 LEU A CA 1
ATOM 804 C C . LEU A 1 110 ? 6.082 -1.625 -8.755 1.00 98.00 110 LEU A C 1
ATOM 806 O O . LEU A 1 110 ? 6.032 -2.661 -9.425 1.00 98.00 110 LEU A O 1
ATOM 810 N N . ARG A 1 111 ? 5.806 -1.598 -7.455 1.00 97.25 111 ARG A N 1
ATOM 811 C CA . ARG A 1 111 ? 5.346 -2.727 -6.648 1.00 97.25 111 ARG A CA 1
ATOM 812 C C . ARG A 1 111 ? 3.906 -2.495 -6.246 1.00 97.25 111 ARG A C 1
ATOM 814 O O . ARG A 1 111 ? 3.597 -1.475 -5.643 1.00 97.25 111 ARG A O 1
ATOM 821 N N . MET A 1 112 ? 3.050 -3.443 -6.597 1.00 97.50 112 MET A N 1
ATOM 822 C CA . MET A 1 112 ? 1.657 -3.489 -6.173 1.00 97.50 112 MET A CA 1
ATOM 823 C C . MET A 1 112 ? 1.587 -4.147 -4.800 1.00 97.50 112 MET A C 1
ATOM 825 O O . MET A 1 112 ? 2.048 -5.279 -4.644 1.00 97.50 112 MET A O 1
ATOM 829 N N . LEU A 1 113 ? 1.041 -3.434 -3.824 1.00 96.25 113 LEU A N 1
ATOM 830 C CA . LEU A 1 113 ? 1.008 -3.814 -2.418 1.00 96.25 113 LEU A CA 1
ATOM 831 C C . LEU A 1 113 ? -0.431 -3.859 -1.910 1.00 96.25 113 LEU A C 1
ATOM 833 O O . LEU A 1 113 ? -1.293 -3.109 -2.383 1.00 96.25 113 LEU A O 1
ATOM 837 N N . THR A 1 114 ? -0.677 -4.710 -0.920 1.00 93.88 114 THR A N 1
ATOM 838 C CA . THR A 1 114 ? -1.869 -4.572 -0.081 1.00 93.88 114 THR A CA 1
ATOM 839 C C . THR A 1 114 ? -1.713 -3.386 0.870 1.00 93.88 114 THR A C 1
ATOM 841 O O . THR A 1 114 ? -0.607 -2.877 1.080 1.00 93.88 114 THR A O 1
ATOM 844 N N . ASP A 1 115 ? -2.815 -2.928 1.468 1.00 87.25 115 ASP A N 1
ATOM 845 C CA . ASP A 1 115 ? -2.760 -1.826 2.434 1.00 87.25 115 ASP A CA 1
ATOM 846 C C . ASP A 1 115 ? -1.844 -2.141 3.630 1.00 87.25 115 ASP A C 1
ATOM 848 O O . ASP A 1 115 ? -1.062 -1.295 4.069 1.00 87.25 115 ASP A O 1
ATOM 852 N N . ALA A 1 116 ? -1.880 -3.391 4.105 1.00 85.69 116 ALA A N 1
ATOM 853 C CA . ALA A 1 116 ? -1.067 -3.847 5.225 1.00 85.69 116 ALA A CA 1
ATOM 854 C C . ALA A 1 116 ? 0.434 -3.807 4.898 1.00 85.69 116 ALA A C 1
ATOM 856 O O . ALA A 1 116 ? 1.240 -3.284 5.670 1.00 85.69 116 ALA A O 1
ATOM 857 N N . GLU A 1 117 ? 0.802 -4.295 3.714 1.00 93.50 117 GLU A N 1
ATOM 858 C CA . GLU A 1 117 ? 2.175 -4.268 3.213 1.00 93.50 117 GLU A CA 1
ATOM 859 C C . GLU A 1 117 ? 2.666 -2.831 2.990 1.00 93.50 117 GLU A C 1
ATOM 861 O O . GLU A 1 117 ? 3.809 -2.508 3.314 1.00 93.50 117 GLU A O 1
ATOM 866 N N . ALA A 1 118 ? 1.808 -1.942 2.481 1.00 90.12 118 ALA A N 1
ATOM 867 C CA . ALA A 1 118 ? 2.132 -0.529 2.306 1.00 90.12 118 ALA A CA 1
ATOM 868 C C . ALA A 1 118 ? 2.340 0.193 3.645 1.00 90.12 118 ALA A C 1
ATOM 870 O O . ALA A 1 118 ? 3.273 0.993 3.772 1.00 90.12 118 ALA A O 1
ATOM 871 N N . GLY A 1 119 ? 1.522 -0.107 4.658 1.00 83.94 119 GLY A N 1
ATOM 872 C CA . GLY A 1 119 ? 1.709 0.384 6.025 1.00 83.94 119 GLY A CA 1
ATOM 873 C C . GLY A 1 119 ? 3.023 -0.110 6.637 1.00 83.94 119 GLY A C 1
ATOM 874 O O . GLY A 1 119 ? 3.794 0.677 7.202 1.00 83.94 119 GLY A O 1
ATOM 875 N N . PHE A 1 120 ? 3.341 -1.392 6.433 1.00 87.69 120 PHE A N 1
ATOM 876 C CA . PHE A 1 120 ? 4.615 -1.971 6.850 1.00 87.69 120 PHE A CA 1
ATOM 877 C C . PHE A 1 120 ? 5.800 -1.294 6.160 1.00 87.69 120 PHE A C 1
ATOM 879 O O . PHE A 1 120 ? 6.702 -0.808 6.843 1.00 87.69 120 PHE A O 1
ATOM 886 N N . ALA A 1 121 ? 5.789 -1.190 4.829 1.00 90.62 121 ALA A N 1
ATOM 887 C CA . ALA A 1 121 ? 6.862 -0.568 4.056 1.00 90.62 121 ALA A CA 1
ATOM 888 C C . ALA A 1 121 ? 7.053 0.916 4.400 1.00 90.62 121 ALA A C 1
ATOM 890 O O . ALA A 1 121 ? 8.190 1.368 4.497 1.00 90.62 121 ALA A O 1
ATOM 891 N N . SER A 1 122 ? 5.972 1.658 4.655 1.00 84.88 122 SER A N 1
ATOM 892 C CA . SER A 1 122 ? 6.055 3.063 5.087 1.00 84.88 122 SER A CA 1
ATOM 893 C C . SER A 1 122 ? 6.772 3.215 6.432 1.00 84.88 122 SER A C 1
ATOM 895 O O . SER A 1 122 ? 7.455 4.208 6.664 1.00 84.88 122 SER A O 1
ATOM 897 N N . THR A 1 123 ? 6.641 2.221 7.314 1.00 82.44 123 THR A N 1
ATOM 898 C CA . THR A 1 123 ? 7.211 2.259 8.669 1.00 82.44 123 THR A CA 1
ATOM 899 C C . THR A 1 123 ? 8.617 1.665 8.738 1.00 82.44 123 THR A C 1
ATOM 901 O O . THR A 1 123 ? 9.479 2.164 9.460 1.00 82.44 123 THR A O 1
ATOM 904 N N . LYS A 1 124 ? 8.842 0.548 8.042 1.00 85.56 124 LYS A N 1
ATOM 905 C CA . LYS A 1 124 ? 10.042 -0.293 8.170 1.00 85.56 124 LYS A CA 1
ATOM 906 C C . LYS A 1 124 ? 10.933 -0.269 6.928 1.00 85.56 124 LYS A C 1
ATOM 908 O O . LYS A 1 124 ? 12.071 -0.724 6.999 1.00 85.56 124 LYS A O 1
ATOM 913 N N . GLY A 1 125 ? 10.444 0.277 5.818 1.00 90.50 125 GLY A N 1
ATOM 914 C CA . GLY A 1 125 ? 11.130 0.303 4.532 1.00 90.50 125 GLY A CA 1
ATOM 915 C C . GLY A 1 125 ? 10.888 -0.946 3.680 1.00 90.50 125 GLY A C 1
ATOM 916 O O . GLY A 1 125 ? 10.413 -1.981 4.150 1.00 90.50 125 GLY A O 1
ATOM 917 N N . TRP A 1 126 ? 11.241 -0.833 2.397 1.00 94.50 126 TRP A N 1
ATOM 918 C CA . TRP A 1 126 ? 11.079 -1.892 1.395 1.00 94.50 126 TRP A CA 1
ATOM 919 C C . TRP A 1 126 ? 11.863 -3.165 1.728 1.00 94.50 126 TRP A C 1
ATOM 921 O O . TRP A 1 126 ? 11.307 -4.257 1.676 1.00 94.50 126 TRP A O 1
ATOM 931 N N . ASP A 1 127 ? 13.134 -3.037 2.111 1.00 95.12 127 ASP A N 1
ATOM 932 C CA . ASP A 1 127 ? 13.989 -4.204 2.363 1.00 95.12 127 ASP A CA 1
ATOM 933 C C . ASP A 1 127 ? 13.471 -5.047 3.537 1.00 95.12 127 ASP A C 1
ATOM 935 O O . ASP A 1 127 ? 13.521 -6.276 3.496 1.00 95.12 127 ASP A O 1
ATOM 939 N N . ALA A 1 128 ? 12.903 -4.395 4.557 1.00 94.19 128 ALA A N 1
ATOM 940 C CA . ALA A 1 128 ? 12.253 -5.079 5.667 1.00 94.19 128 ALA A CA 1
ATOM 941 C C . ALA A 1 128 ? 10.978 -5.807 5.217 1.00 94.19 128 ALA A C 1
ATOM 943 O O . ALA A 1 128 ? 10.740 -6.924 5.663 1.00 94.19 128 ALA A O 1
ATOM 944 N N . LEU A 1 129 ? 10.179 -5.206 4.324 1.00 95.44 129 LEU A N 1
ATOM 945 C CA . LEU A 1 129 ? 8.994 -5.861 3.763 1.00 95.44 129 LEU A CA 1
ATOM 946 C C . LEU A 1 129 ? 9.385 -7.110 2.961 1.00 95.44 129 LEU A C 1
ATOM 948 O O . LEU A 1 129 ? 8.759 -8.153 3.110 1.00 95.44 129 LEU A O 1
ATOM 952 N N . VAL A 1 130 ? 10.433 -7.027 2.137 1.00 96.50 130 VAL A N 1
ATOM 953 C CA . VAL A 1 130 ? 10.931 -8.177 1.363 1.00 96.50 130 VAL A CA 1
ATOM 954 C C . VAL A 1 130 ? 11.416 -9.299 2.281 1.00 96.50 130 VAL A C 1
ATOM 956 O O . VAL A 1 130 ? 11.171 -10.468 1.988 1.00 96.50 130 VAL A O 1
ATOM 959 N N . ALA A 1 131 ? 12.089 -8.957 3.382 1.00 95.81 131 ALA A N 1
ATOM 960 C CA . ALA A 1 131 ? 12.524 -9.933 4.374 1.00 95.81 131 ALA A CA 1
ATOM 961 C C . ALA A 1 131 ? 11.336 -10.597 5.092 1.00 95.81 131 ALA A C 1
ATOM 963 O O . ALA A 1 131 ? 11.337 -11.816 5.242 1.00 95.81 131 ALA A O 1
ATOM 964 N N . GLU A 1 132 ? 10.320 -9.819 5.478 1.00 94.75 132 GLU A N 1
ATOM 965 C CA . GLU A 1 132 ? 9.096 -10.319 6.123 1.00 94.75 132 GLU A CA 1
ATOM 966 C C . GLU A 1 132 ? 8.300 -11.242 5.189 1.00 94.75 132 GLU A C 1
ATOM 968 O O . GLU A 1 132 ? 7.922 -12.346 5.571 1.00 94.75 132 GLU A O 1
ATOM 973 N N . ALA A 1 133 ? 8.147 -10.846 3.924 1.00 95.25 133 ALA A N 1
ATOM 974 C CA . ALA A 1 133 ? 7.513 -11.659 2.887 1.00 95.25 133 ALA A CA 1
ATOM 975 C C . ALA A 1 133 ? 8.357 -12.890 2.479 1.00 95.25 133 ALA A C 1
ATOM 977 O O . ALA A 1 133 ? 7.931 -13.710 1.665 1.00 95.25 133 ALA A O 1
ATOM 978 N N . GLY A 1 134 ? 9.590 -13.010 2.980 1.00 95.88 134 GLY A N 1
ATOM 979 C CA . GLY A 1 134 ? 10.554 -14.063 2.660 1.00 95.88 134 GLY 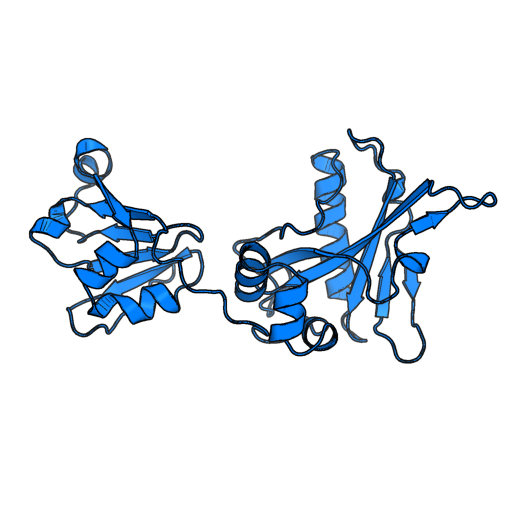A CA 1
ATOM 980 C C . GLY A 1 134 ? 11.274 -13.888 1.318 1.00 95.88 134 GLY A C 1
ATOM 981 O O . GLY A 1 134 ? 12.409 -14.341 1.168 1.00 95.88 134 GLY A O 1
ATOM 982 N N . SER A 1 135 ? 10.652 -13.234 0.335 1.00 94.81 135 SER A N 1
ATOM 983 C CA . SER A 1 135 ? 11.297 -12.826 -0.917 1.00 94.81 135 SER A CA 1
ATOM 984 C C . SER A 1 135 ? 10.450 -11.810 -1.683 1.00 94.81 135 SER A C 1
ATOM 986 O O . SER A 1 135 ? 9.249 -11.677 -1.461 1.00 94.81 135 SER A O 1
ATOM 988 N N . VAL A 1 136 ? 11.051 -11.156 -2.681 1.00 94.56 136 VAL A N 1
ATOM 989 C CA . VAL A 1 136 ? 10.305 -10.306 -3.624 1.00 94.56 136 VAL A CA 1
ATOM 990 C C . VAL A 1 136 ? 9.297 -11.108 -4.461 1.00 94.56 136 VAL A C 1
ATOM 992 O O . VAL A 1 136 ? 8.324 -10.541 -4.951 1.00 94.56 136 VAL A O 1
ATOM 995 N N . ASP A 1 137 ? 9.496 -12.419 -4.622 1.00 94.69 137 ASP A N 1
ATOM 996 C CA . ASP A 1 137 ? 8.594 -13.274 -5.400 1.00 94.69 137 ASP A CA 1
ATOM 997 C C . ASP A 1 137 ? 7.250 -13.484 -4.706 1.00 94.69 137 ASP A C 1
ATOM 999 O O . ASP A 1 137 ? 6.221 -13.548 -5.378 1.00 94.69 137 ASP A O 1
ATOM 1003 N N . ALA A 1 138 ? 7.239 -13.472 -3.371 1.00 95.50 138 ALA A N 1
ATOM 1004 C CA . ALA A 1 138 ? 6.010 -13.508 -2.582 1.00 95.50 138 ALA A CA 1
ATOM 1005 C C . ALA A 1 138 ? 5.121 -12.266 -2.797 1.00 95.50 138 ALA A C 1
ATOM 1007 O O . ALA A 1 138 ? 3.938 -12.297 -2.476 1.00 95.50 138 ALA A O 1
ATOM 1008 N N . LEU A 1 139 ? 5.666 -11.193 -3.383 1.00 96.25 139 LEU A N 1
ATOM 1009 C CA . LEU A 1 139 ? 4.963 -9.935 -3.653 1.00 96.25 139 LEU A CA 1
ATOM 1010 C C . LEU A 1 139 ? 4.530 -9.781 -5.124 1.00 96.25 139 LEU A C 1
ATOM 1012 O O . LEU A 1 139 ? 4.010 -8.730 -5.505 1.00 96.25 139 LEU A O 1
ATOM 1016 N N . LEU A 1 140 ? 4.761 -10.789 -5.975 1.00 95.88 140 LEU A N 1
ATOM 1017 C CA . LEU A 1 140 ? 4.433 -10.719 -7.407 1.00 95.88 140 LEU A CA 1
ATOM 1018 C C . LEU A 1 140 ? 2.986 -11.082 -7.728 1.00 95.88 140 LEU A C 1
ATOM 1020 O O . LEU A 1 140 ? 2.424 -10.539 -8.679 1.00 95.88 140 LEU A O 1
ATOM 1024 N N . ASP A 1 141 ? 2.412 -12.027 -6.985 1.00 96.19 141 ASP A N 1
ATOM 1025 C CA . ASP A 1 141 ? 1.041 -12.471 -7.207 1.00 96.19 141 ASP A CA 1
ATOM 1026 C C . ASP A 1 141 ? 0.074 -11.383 -6.739 1.00 96.19 141 ASP A C 1
ATOM 1028 O O . ASP A 1 141 ? 0.029 -11.064 -5.554 1.00 96.19 141 ASP A O 1
ATOM 1032 N N . VAL A 1 142 ? -0.705 -10.800 -7.650 1.00 96.38 142 VAL A N 1
ATOM 1033 C CA . VAL A 1 142 ? -1.682 -9.752 -7.301 1.00 96.38 142 VAL A CA 1
ATOM 1034 C C . VAL A 1 142 ? -2.947 -10.288 -6.629 1.00 96.38 142 VAL A C 1
ATOM 1036 O O . VAL A 1 142 ? -3.764 -9.506 -6.154 1.00 96.38 142 VAL A O 1
ATOM 1039 N N . THR A 1 143 ? -3.126 -11.608 -6.599 1.00 95.44 143 THR A N 1
ATOM 1040 C CA . THR A 1 143 ? -4.256 -12.281 -5.939 1.00 95.44 143 THR A CA 1
ATOM 1041 C C . THR A 1 143 ? -3.920 -12.762 -4.530 1.00 95.44 143 THR A C 1
ATOM 1043 O O . THR A 1 143 ? -4.777 -13.343 -3.869 1.00 95.44 143 THR A O 1
ATOM 1046 N N . ARG A 1 144 ? -2.690 -12.514 -4.063 1.00 95.25 144 ARG A N 1
ATOM 1047 C CA . ARG A 1 144 ? -2.239 -12.906 -2.727 1.00 95.25 144 ARG A CA 1
ATOM 1048 C C . ARG A 1 144 ? -3.031 -12.226 -1.607 1.00 95.25 144 ARG A C 1
ATOM 1050 O O . ARG A 1 144 ? -3.557 -11.120 -1.766 1.00 95.25 144 ARG A O 1
ATOM 1057 N N . ASP A 1 145 ? -3.002 -12.871 -0.447 1.00 91.88 145 ASP A N 1
ATOM 1058 C CA . ASP A 1 145 ? -3.282 -12.234 0.838 1.00 91.88 145 ASP A CA 1
ATOM 1059 C C . ASP A 1 145 ? -2.084 -11.401 1.325 1.00 91.88 145 ASP A C 1
ATOM 1061 O O . ASP A 1 145 ? -1.046 -11.331 0.670 1.00 91.88 145 ASP A O 1
ATOM 1065 N N . ASP A 1 146 ? -2.222 -10.749 2.479 1.00 89.25 146 ASP A N 1
ATOM 1066 C CA . ASP A 1 146 ? -1.178 -9.883 3.028 1.00 89.25 146 ASP A CA 1
ATOM 1067 C C . ASP A 1 146 ? 0.107 -10.692 3.314 1.00 89.25 146 ASP A C 1
ATOM 1069 O O . ASP A 1 146 ? 0.112 -11.575 4.174 1.00 89.25 146 ASP A O 1
ATOM 1073 N N . ALA A 1 147 ? 1.209 -10.387 2.617 1.00 89.25 147 ALA A N 1
ATOM 1074 C CA . ALA A 1 147 ? 2.502 -11.048 2.838 1.00 89.25 147 ALA A CA 1
ATOM 1075 C C . ALA A 1 147 ? 3.243 -10.516 4.077 1.00 89.25 147 ALA A C 1
ATOM 1077 O O . ALA A 1 147 ? 4.192 -11.133 4.553 1.00 89.25 147 ALA A O 1
ATOM 1078 N N . ALA A 1 148 ? 2.803 -9.369 4.594 1.00 81.88 148 ALA A N 1
ATOM 1079 C CA . ALA A 1 148 ? 3.233 -8.799 5.858 1.00 81.88 148 ALA A CA 1
ATOM 1080 C C . ALA A 1 148 ? 2.026 -8.184 6.568 1.00 81.88 148 ALA A C 1
ATOM 1082 O O . ALA A 1 148 ? 1.180 -7.539 5.946 1.00 81.88 148 ALA A O 1
ATOM 1083 N N . SER A 1 149 ? 1.962 -8.354 7.886 1.00 73.12 149 SER A N 1
ATOM 1084 C CA . SER A 1 149 ? 0.988 -7.626 8.703 1.00 73.12 149 SER A CA 1
ATOM 1085 C C . SER A 1 149 ? 1.432 -6.173 8.828 1.00 73.12 149 SER A C 1
ATOM 1087 O O . SER A 1 149 ? 2.610 -5.927 9.083 1.00 73.12 149 SER A O 1
ATOM 1089 N N . SER A 1 150 ? 0.515 -5.206 8.706 1.00 65.81 150 SER A N 1
ATOM 1090 C CA . SER A 1 150 ? 0.852 -3.830 9.085 1.00 65.81 150 SER A CA 1
ATOM 1091 C C . SER A 1 150 ? 1.318 -3.849 10.540 1.00 65.81 150 SER A C 1
ATOM 1093 O O . SER A 1 150 ? 0.672 -4.503 11.365 1.00 65.81 150 SER A O 1
ATOM 1095 N N . PRO A 1 151 ? 2.404 -3.145 10.900 1.00 60.81 151 PRO A N 1
ATOM 1096 C CA . PRO A 1 151 ? 2.641 -2.850 12.295 1.00 60.81 151 PRO A CA 1
ATOM 1097 C C . PRO A 1 151 ? 1.368 -2.170 12.804 1.00 60.81 151 PRO A C 1
ATOM 1099 O O . PRO A 1 151 ? 0.885 -1.226 12.170 1.00 60.81 151 PRO A O 1
ATOM 1102 N N . GLY A 1 152 ? 0.812 -2.662 13.912 1.00 62.88 152 GLY A N 1
ATOM 1103 C CA . GLY A 1 152 ? -0.182 -1.894 14.654 1.00 62.88 152 GLY A CA 1
ATOM 1104 C C . GLY A 1 152 ? 0.383 -0.510 14.988 1.00 62.88 152 GLY A C 1
ATOM 1105 O O . GLY A 1 152 ? 1.597 -0.284 14.896 1.00 62.88 152 GLY A O 1
ATOM 1106 N N . LEU A 1 153 ? -0.485 0.426 15.366 1.00 73.19 153 LEU A N 1
ATOM 1107 C CA . LEU A 1 153 ? -0.061 1.786 15.699 1.00 73.19 153 LEU A CA 1
ATOM 1108 C C . LEU A 1 153 ? 1.124 1.786 16.674 1.00 73.19 153 LEU A C 1
ATOM 1110 O O . LEU A 1 153 ? 1.135 1.057 17.669 1.00 73.19 153 LEU A O 1
ATOM 1114 N N . ALA A 1 154 ? 2.120 2.628 16.391 1.00 72.44 154 ALA A N 1
ATOM 1115 C CA . ALA A 1 154 ? 3.221 2.838 17.318 1.00 72.44 154 ALA A CA 1
ATOM 1116 C C . ALA A 1 154 ? 2.667 3.317 18.669 1.00 72.44 154 ALA A C 1
ATOM 1118 O O . ALA A 1 154 ? 1.735 4.115 18.710 1.00 72.44 154 ALA A O 1
ATOM 1119 N N . GLY A 1 155 ? 3.262 2.876 19.778 1.00 79.00 155 GLY A N 1
ATOM 1120 C CA . GLY A 1 155 ? 2.792 3.232 21.122 1.00 79.00 155 GLY A CA 1
ATOM 1121 C C . GLY A 1 155 ? 2.734 4.743 21.393 1.00 79.00 155 GLY A C 1
ATOM 1122 O O . GLY A 1 155 ? 1.911 5.226 22.166 1.00 79.00 155 GLY A O 1
ATOM 1123 N N . ASN A 1 156 ? 3.552 5.528 20.690 1.00 84.00 156 ASN A N 1
ATOM 1124 C CA . ASN A 1 156 ? 3.555 6.988 20.756 1.00 84.00 156 ASN A CA 1
ATOM 1125 C C . ASN A 1 156 ? 2.665 7.681 19.705 1.00 84.00 156 ASN A C 1
ATOM 1127 O O . ASN A 1 156 ? 2.662 8.911 19.663 1.00 84.00 156 ASN A O 1
ATOM 1131 N N . ALA A 1 157 ? 1.948 6.939 18.856 1.00 87.38 157 ALA A N 1
ATOM 1132 C CA . ALA A 1 157 ? 1.009 7.517 17.901 1.00 87.38 157 ALA A CA 1
ATOM 1133 C C . ALA A 1 157 ? -0.131 8.244 18.642 1.00 87.38 157 ALA A C 1
ATOM 1135 O O . ALA A 1 157 ? -0.484 7.840 19.759 1.00 87.38 157 ALA A O 1
ATOM 1136 N N . PRO A 1 158 ? -0.685 9.326 18.068 1.00 92.69 158 PRO A N 1
ATOM 1137 C CA . PRO A 1 158 ? -1.716 10.096 18.741 1.00 92.69 158 PRO A CA 1
ATOM 1138 C C . PRO A 1 158 ? -3.066 9.369 18.724 1.00 92.69 158 PRO A C 1
ATOM 1140 O O . PRO A 1 158 ? -3.438 8.698 17.761 1.00 92.69 158 PRO A O 1
ATOM 1143 N N . VAL A 1 159 ? -3.804 9.545 19.813 1.00 96.12 159 VAL A N 1
ATOM 1144 C CA . VAL A 1 159 ? -5.213 9.190 19.966 1.00 96.12 159 VAL A CA 1
ATOM 1145 C C . VAL A 1 159 ? -5.952 10.483 20.256 1.00 96.12 159 VAL A C 1
ATOM 1147 O O . VAL A 1 159 ? -5.710 11.097 21.293 1.00 96.12 159 VAL A O 1
ATOM 1150 N N . PHE A 1 160 ? -6.818 10.911 19.345 1.00 95.75 160 PHE A N 1
ATOM 1151 C CA . PHE A 1 160 ? -7.741 12.019 19.556 1.00 95.75 160 PHE A CA 1
ATOM 1152 C C . PHE A 1 160 ? -8.977 11.474 20.255 1.00 95.75 160 PHE A C 1
ATOM 1154 O O . PHE A 1 160 ? -9.641 10.576 19.740 1.00 95.75 160 PHE A O 1
ATOM 1161 N N . LEU A 1 161 ? -9.274 11.978 21.446 1.00 95.69 161 LEU A N 1
ATOM 1162 C CA . LEU A 1 161 ? -10.340 11.417 22.257 1.00 95.69 161 LEU A CA 1
ATOM 1163 C C . LEU A 1 161 ? -11.208 12.495 22.900 1.00 95.69 161 LEU A C 1
ATOM 1165 O O . LEU A 1 161 ? -10.750 13.594 23.219 1.00 95.69 161 LEU A O 1
ATOM 1169 N N . SER A 1 162 ? -12.478 12.155 23.082 1.00 96.25 162 SER A N 1
ATOM 1170 C CA . SER A 1 162 ? -13.442 12.959 23.829 1.00 96.25 162 SER A CA 1
ATOM 1171 C C . SER A 1 162 ? -13.084 12.994 25.316 1.00 96.25 162 SER A C 1
ATOM 1173 O O . SER A 1 162 ? -12.821 11.954 25.928 1.00 96.25 162 SER A O 1
ATOM 1175 N N . LYS A 1 163 ? -13.151 14.172 25.946 1.00 96.88 163 LYS A N 1
ATOM 1176 C CA . LYS A 1 163 ? -12.953 14.307 27.401 1.00 96.88 163 LYS A CA 1
ATOM 1177 C C . LYS A 1 163 ? -14.013 13.569 28.226 1.00 96.88 163 LYS A C 1
ATOM 1179 O O . LYS A 1 163 ? -13.793 13.330 29.414 1.00 96.88 163 LYS A O 1
ATOM 1184 N N . LEU A 1 164 ? -15.129 13.143 27.621 1.00 97.19 164 LEU A N 1
ATOM 1185 C CA . LEU A 1 164 ? -16.103 12.260 28.276 1.00 97.19 164 LEU A CA 1
ATOM 1186 C C . LEU A 1 164 ? -15.489 10.914 28.698 1.00 97.19 164 LEU A C 1
ATOM 1188 O O . LEU A 1 164 ? -16.030 10.253 29.586 1.00 97.19 164 LEU A O 1
ATOM 1192 N N . HIS A 1 165 ? -14.324 10.535 28.159 1.00 96.12 165 HIS A N 1
ATOM 1193 C CA . HIS A 1 165 ? -13.589 9.350 28.603 1.00 96.12 165 HIS A CA 1
ATOM 1194 C C . HIS A 1 165 ? -13.081 9.397 30.049 1.00 96.12 165 HIS A C 1
ATOM 1196 O O . HIS A 1 165 ? -12.679 8.364 30.596 1.00 96.12 165 HIS A O 1
ATOM 1202 N N . ALA A 1 166 ? -13.142 10.560 30.703 1.00 93.38 166 ALA A N 1
ATOM 1203 C CA . ALA A 1 166 ? -12.942 10.655 32.144 1.00 93.38 166 ALA A CA 1
ATOM 1204 C C . ALA A 1 166 ? -13.962 9.802 32.925 1.00 93.38 166 ALA A C 1
ATOM 1206 O O . ALA A 1 166 ? -13.608 9.196 33.940 1.00 93.38 166 ALA A O 1
ATOM 1207 N N . GLU A 1 167 ? -15.199 9.718 32.427 1.00 94.38 167 GLU A N 1
ATOM 1208 C CA . GLU A 1 167 ? -16.333 9.086 33.112 1.00 94.38 167 GLU A CA 1
ATOM 1209 C C . GLU A 1 167 ? -16.908 7.885 32.348 1.00 94.38 167 GLU A C 1
ATOM 1211 O O . GLU A 1 167 ? -17.501 6.992 32.957 1.00 94.38 167 GLU A O 1
ATOM 1216 N N . HIS A 1 168 ? -16.696 7.818 31.031 1.00 94.81 168 HIS A N 1
ATOM 1217 C CA . HIS A 1 168 ? -17.304 6.814 30.163 1.00 94.81 168 HIS A CA 1
ATOM 1218 C C . HIS A 1 168 ? -16.260 6.017 29.362 1.00 94.81 168 HIS A C 1
ATOM 1220 O O . HIS A 1 168 ? -15.317 6.585 28.813 1.00 94.81 168 HIS A O 1
ATOM 1226 N N . PRO A 1 169 ? -16.396 4.685 29.258 1.00 94.56 169 PRO A N 1
ATOM 1227 C CA . PRO A 1 169 ? -15.476 3.888 28.454 1.00 94.56 169 PRO A CA 1
ATOM 1228 C C . PRO A 1 169 ? -15.562 4.252 26.958 1.00 94.56 169 PRO A C 1
ATOM 1230 O O . PRO A 1 169 ? -16.599 4.751 26.511 1.00 94.56 169 PRO A O 1
ATOM 1233 N N . PRO A 1 170 ? -14.502 3.983 26.172 1.00 96.31 170 PRO A N 1
ATOM 1234 C CA . PRO A 1 170 ? -14.577 3.968 24.717 1.00 96.31 170 PRO A CA 1
ATOM 1235 C C . PRO A 1 170 ? -15.760 3.150 24.214 1.00 96.31 170 PRO A C 1
ATOM 1237 O O . PRO A 1 170 ? -16.122 2.136 24.809 1.00 96.31 170 PRO A O 1
ATOM 1240 N N . ARG A 1 171 ? -16.375 3.607 23.128 1.00 96.56 171 ARG A N 1
ATOM 1241 C CA . ARG A 1 171 ? -17.457 2.871 22.478 1.00 96.56 171 ARG A CA 1
ATOM 1242 C C . ARG A 1 171 ? -17.220 2.720 20.990 1.00 96.56 171 ARG A C 1
ATOM 1244 O O . ARG A 1 171 ? -17.356 1.612 20.492 1.00 96.56 171 ARG A O 1
ATOM 1251 N N . TRP A 1 172 ? -16.789 3.784 20.323 1.00 96.44 172 TRP A N 1
ATOM 1252 C CA . TRP A 1 172 ? -16.295 3.718 18.952 1.00 96.44 172 TRP A CA 1
ATOM 1253 C C . TRP A 1 172 ? -14.835 4.138 18.924 1.00 96.44 172 TRP A C 1
ATOM 1255 O O . TRP A 1 172 ? -14.469 5.162 19.507 1.00 96.44 172 TRP A O 1
ATOM 1265 N N . ILE A 1 173 ? -14.011 3.331 18.262 1.00 96.00 173 ILE A N 1
ATOM 1266 C CA . ILE A 1 173 ? -12.599 3.624 18.034 1.00 96.00 173 ILE A CA 1
ATOM 1267 C C . ILE A 1 173 ? -12.326 3.474 16.545 1.00 96.00 173 ILE A C 1
ATOM 1269 O O . ILE A 1 173 ? -12.478 2.383 16.009 1.00 96.00 173 ILE A O 1
ATOM 1273 N N . THR A 1 174 ? -11.899 4.545 15.890 1.00 93.38 174 THR A N 1
ATOM 1274 C CA . THR A 1 174 ? -11.589 4.561 14.457 1.00 93.38 174 THR A CA 1
ATOM 1275 C C . THR A 1 174 ? -10.087 4.661 14.259 1.00 93.38 174 THR A C 1
ATOM 1277 O O . THR A 1 174 ? -9.453 5.539 14.844 1.00 93.38 174 THR A O 1
ATOM 1280 N N . PHE A 1 175 ? -9.507 3.799 13.424 1.00 89.38 175 PHE A N 1
ATOM 1281 C CA . PHE A 1 175 ? -8.128 3.964 12.969 1.00 89.38 175 PHE A CA 1
ATOM 1282 C C . PHE A 1 175 ? -8.105 4.703 11.635 1.00 89.38 175 PHE A C 1
ATOM 1284 O O . PHE A 1 175 ? -8.507 4.169 10.610 1.00 89.38 175 PHE A O 1
ATOM 1291 N N . THR A 1 176 ? -7.587 5.929 11.618 1.00 81.19 176 THR A N 1
ATOM 1292 C CA . THR A 1 176 ? -7.558 6.773 10.411 1.00 81.19 176 THR A CA 1
ATOM 1293 C C . THR A 1 176 ? -6.460 6.365 9.423 1.00 81.19 176 THR A C 1
ATOM 1295 O O . THR A 1 176 ? -6.458 6.787 8.272 1.00 81.19 176 THR A O 1
ATOM 1298 N N . GLY A 1 177 ? -5.528 5.501 9.839 1.00 72.88 177 GLY A N 1
ATOM 1299 C CA . GLY A 1 177 ? -4.325 5.128 9.088 1.00 72.88 177 GLY A CA 1
ATOM 1300 C C . GLY A 1 177 ? -3.038 5.747 9.642 1.00 72.88 177 GLY A C 1
ATOM 1301 O O . GLY A 1 177 ? -1.960 5.207 9.393 1.00 72.88 177 GLY A O 1
ATOM 1302 N N . SER A 1 178 ? -3.148 6.819 10.432 1.00 75.38 178 SER A N 1
ATOM 1303 C CA . SER A 1 178 ? -2.035 7.461 11.154 1.00 75.38 178 SER A CA 1
ATOM 1304 C C . SER A 1 178 ? -2.258 7.564 12.660 1.00 75.38 178 SER A C 1
ATOM 1306 O O . SER A 1 178 ? -1.295 7.561 13.427 1.00 75.38 178 SER A O 1
ATOM 1308 N N . ASP A 1 179 ? -3.515 7.656 13.080 1.00 88.25 179 ASP A N 1
ATOM 1309 C CA . ASP A 1 179 ? -3.924 7.960 14.446 1.00 88.25 179 ASP A CA 1
ATOM 1310 C C . ASP A 1 179 ? -5.246 7.272 14.788 1.00 88.25 179 ASP A C 1
ATOM 1312 O O . ASP A 1 179 ? -5.929 6.726 13.918 1.00 88.25 179 ASP A O 1
ATOM 1316 N N . LEU A 1 180 ? -5.584 7.261 16.074 1.00 93.88 180 LEU A N 1
ATOM 1317 C CA . LEU A 1 180 ? -6.888 6.793 16.532 1.00 93.88 180 LEU A CA 1
ATOM 1318 C C . LEU A 1 180 ? -7.796 7.970 16.850 1.00 93.88 180 LEU A C 1
ATOM 1320 O O . LEU A 1 180 ? -7.356 8.971 17.412 1.00 93.88 180 LEU A O 1
ATOM 1324 N N . GLN A 1 181 ? -9.083 7.783 16.599 1.00 95.38 181 GLN A N 1
ATOM 1325 C CA . GLN A 1 181 ? -10.144 8.614 17.147 1.00 95.38 181 GLN A CA 1
ATOM 1326 C C . GLN A 1 181 ? -11.003 7.760 18.076 1.00 95.38 181 GLN A C 1
ATOM 1328 O O . GLN A 1 181 ? -11.371 6.649 17.708 1.00 95.38 181 GLN A O 1
ATOM 1333 N N . SER A 1 182 ? -11.296 8.245 19.282 1.00 97.06 182 SER A N 1
ATOM 1334 C CA . SER A 1 182 ? -12.111 7.530 20.273 1.00 97.06 182 SER A CA 1
ATOM 1335 C C . SER A 1 182 ? -13.241 8.413 20.789 1.00 97.06 182 SER A C 1
ATOM 1337 O O . SER A 1 182 ? -13.002 9.532 21.250 1.00 97.06 182 SER A O 1
ATOM 1339 N N . VAL A 1 183 ? -14.462 7.879 20.758 1.00 96.75 183 VAL A N 1
ATOM 1340 C CA . VAL A 1 183 ? -15.665 8.532 21.291 1.00 96.75 183 VAL A CA 1
ATOM 1341 C C . VAL A 1 183 ? -16.487 7.572 22.151 1.00 96.75 183 VAL A C 1
ATOM 1343 O O . VAL A 1 183 ? -16.384 6.343 22.051 1.00 96.75 183 VAL A O 1
ATOM 1346 N N . THR A 1 184 ? -17.308 8.140 23.032 1.00 95.81 184 THR A N 1
ATOM 1347 C CA . THR A 1 184 ? -18.209 7.400 23.934 1.00 95.81 184 THR A CA 1
ATOM 1348 C C . THR A 1 184 ? -19.588 7.150 23.303 1.00 95.81 184 THR A C 1
ATOM 1350 O O . THR A 1 184 ? -20.335 6.283 23.761 1.00 95.81 184 THR A O 1
ATOM 1353 N N . GLY A 1 185 ? -19.915 7.916 22.255 1.00 93.81 185 GLY A N 1
ATOM 1354 C CA . GLY A 1 185 ? -21.226 8.092 21.621 1.00 93.81 185 GLY A CA 1
ATOM 1355 C C . GLY A 1 185 ? -22.288 8.714 22.518 1.00 93.81 185 GLY A C 1
ATOM 1356 O O . GLY A 1 185 ? -23.482 8.539 22.278 1.00 93.81 185 GLY A O 1
ATOM 1357 N N . LEU A 1 186 ? -21.853 9.414 23.563 1.00 94.94 186 LEU A N 1
ATOM 1358 C CA . LEU A 1 186 ? -22.684 10.332 24.341 1.00 94.94 186 LEU A CA 1
ATOM 1359 C C . LEU A 1 186 ? -22.443 11.790 23.923 1.00 94.94 186 LEU A C 1
ATOM 1361 O O . LEU A 1 186 ? -23.120 12.691 24.415 1.00 94.94 186 LEU A O 1
ATOM 1365 N N . GLU A 1 187 ? -21.481 12.027 23.032 1.00 96.12 187 GLU A N 1
ATOM 1366 C CA . GLU A 1 187 ? -21.177 13.334 22.471 1.00 96.12 187 GLU A CA 1
ATOM 1367 C C . GLU A 1 187 ? -22.313 13.811 21.552 1.00 96.12 187 GLU A C 1
ATOM 1369 O O . GLU A 1 187 ? -22.800 13.064 20.703 1.00 96.12 187 GLU A O 1
ATOM 1374 N N . SER A 1 188 ? -22.729 15.073 21.699 1.00 94.81 188 SER A N 1
ATOM 1375 C CA . SER A 1 188 ? -23.585 15.737 20.708 1.00 94.81 188 SER A CA 1
ATOM 1376 C C . SER A 1 188 ? -22.752 16.330 19.570 1.00 94.81 188 SER A C 1
ATOM 1378 O O . SER A 1 188 ? -21.536 16.488 19.689 1.00 94.81 188 SER A O 1
ATOM 1380 N N . GLU A 1 189 ? -23.402 16.724 18.477 1.00 92.44 189 GLU A N 1
ATOM 1381 C CA . GLU A 1 189 ? -22.726 17.395 17.362 1.00 92.44 189 GLU A CA 1
ATOM 1382 C C . GLU A 1 189 ? -22.077 18.719 17.804 1.00 92.44 189 GLU A C 1
ATOM 1384 O O . GLU A 1 189 ? -20.932 19.002 17.453 1.00 92.44 189 GLU A O 1
ATOM 1389 N N . GLU A 1 190 ? -22.747 19.511 18.649 1.00 94.12 190 GLU A N 1
ATOM 1390 C CA . GLU A 1 190 ? -22.159 20.733 19.212 1.00 94.12 190 GLU A CA 1
ATOM 1391 C C . GLU A 1 190 ? -20.949 20.432 20.102 1.00 94.12 190 GLU A C 1
ATOM 1393 O O . GLU A 1 190 ? -19.983 21.193 20.095 1.00 94.12 190 GLU A O 1
ATOM 1398 N N . TYR A 1 191 ? -20.981 19.319 20.844 1.00 94.88 191 TYR A N 1
ATOM 1399 C CA . TYR A 1 191 ? -19.861 18.886 21.677 1.00 94.88 191 TYR A CA 1
ATOM 1400 C C . TYR A 1 191 ? -18.641 18.522 20.824 1.00 94.88 191 TYR A C 1
ATOM 1402 O O . TYR A 1 191 ? -17.536 18.985 21.114 1.00 94.88 191 TYR A O 1
ATOM 1410 N N . MET A 1 192 ? -18.856 17.738 19.760 1.00 92.50 192 MET A N 1
ATOM 1411 C CA . MET A 1 192 ? -17.815 17.308 18.820 1.00 92.50 192 MET A CA 1
ATOM 1412 C C . MET A 1 192 ? -17.209 18.476 18.032 1.00 92.50 192 MET A C 1
ATOM 1414 O O . MET A 1 192 ? -16.032 18.446 17.684 1.00 92.50 192 MET A O 1
ATOM 1418 N N . ASN A 1 193 ? -17.980 19.537 17.790 1.00 91.25 193 ASN A N 1
ATOM 1419 C CA . ASN A 1 193 ? -17.499 20.718 17.074 1.00 91.25 193 ASN A CA 1
ATOM 1420 C C . ASN A 1 193 ? -16.649 21.673 17.936 1.00 91.25 193 ASN A C 1
ATOM 1422 O O . ASN A 1 193 ? -16.022 22.586 17.393 1.00 91.25 193 ASN A O 1
ATOM 1426 N N . ASP A 1 194 ? -16.586 21.484 19.258 1.00 93.62 194 ASP A N 1
ATOM 1427 C CA . ASP A 1 194 ? -15.748 22.298 20.141 1.00 93.62 194 ASP A CA 1
ATOM 1428 C C . ASP A 1 194 ? -14.405 21.610 20.446 1.00 93.62 194 ASP A C 1
ATOM 1430 O O . ASP A 1 194 ? -14.308 20.629 21.189 1.00 93.62 194 ASP A O 1
ATOM 1434 N N . SER A 1 195 ? -13.319 22.176 19.912 1.00 90.75 195 SER A N 1
ATOM 1435 C CA . SER A 1 195 ? -11.951 21.692 20.152 1.00 90.75 195 SER A CA 1
ATOM 1436 C C . SER A 1 195 ? -11.564 21.623 21.639 1.00 90.75 195 SER A C 1
ATOM 1438 O O . SER A 1 195 ? -10.726 20.802 22.008 1.00 90.75 195 SER A O 1
ATOM 1440 N N . ALA A 1 196 ? -12.184 22.425 22.515 1.00 94.38 196 ALA A N 1
ATOM 1441 C CA . ALA A 1 196 ? -11.914 22.397 23.950 1.00 94.38 196 ALA A CA 1
ATOM 1442 C C . ALA A 1 196 ? -12.397 21.104 24.630 1.00 94.38 196 ALA A C 1
ATOM 1444 O O . ALA A 1 196 ? -11.924 20.785 25.726 1.00 94.38 196 ALA A O 1
ATOM 1445 N N . ASN A 1 197 ? -13.289 20.347 23.989 1.00 95.44 197 ASN A N 1
ATOM 1446 C CA . ASN A 1 197 ? -13.827 19.082 24.490 1.00 95.44 197 ASN A CA 1
ATOM 1447 C C . ASN A 1 197 ? -12.978 17.855 24.140 1.00 95.44 197 ASN A C 1
ATOM 1449 O O . ASN A 1 197 ? -13.283 16.747 24.579 1.00 95.44 197 ASN A O 1
ATOM 1453 N N . HIS A 1 198 ? -11.896 18.053 23.394 1.00 93.44 198 HIS A N 1
ATOM 1454 C CA . HIS A 1 198 ? -11.027 16.983 22.933 1.00 93.44 198 HIS A CA 1
ATOM 1455 C C . HIS A 1 198 ? -9.682 17.038 23.654 1.00 93.44 198 HIS A C 1
ATOM 1457 O O . HIS A 1 198 ? -9.225 18.090 24.115 1.00 93.44 198 HIS A O 1
ATOM 1463 N N . GLU A 1 199 ? -9.038 15.888 23.762 1.00 95.81 199 GLU A N 1
ATOM 1464 C CA . GLU A 1 199 ? -7.662 15.764 24.218 1.00 95.81 199 GLU A CA 1
ATOM 1465 C C . GLU A 1 199 ? -6.893 14.775 23.340 1.00 95.81 199 GLU A C 1
ATOM 1467 O O . GLU A 1 199 ? -7.479 14.037 22.546 1.00 95.81 199 GLU A O 1
ATOM 1472 N N . VAL A 1 200 ? -5.564 14.809 23.444 1.00 96.31 200 VAL A N 1
ATOM 1473 C CA . VAL A 1 200 ? -4.678 13.945 22.662 1.00 96.31 200 VAL A CA 1
ATOM 1474 C C . VAL A 1 200 ? -3.809 13.147 23.609 1.00 96.31 200 VAL A C 1
ATOM 1476 O O . VAL A 1 200 ? -3.031 13.720 24.375 1.00 96.31 200 VAL A O 1
ATOM 1479 N N . TRP A 1 201 ? -3.935 11.827 23.554 1.00 96.88 201 TRP A N 1
ATOM 1480 C CA . TRP A 1 201 ? -3.093 10.896 24.301 1.00 96.88 201 TRP A CA 1
ATOM 1481 C C . TRP A 1 201 ? -2.188 10.112 23.354 1.00 96.88 201 TRP A C 1
ATOM 1483 O O . TRP A 1 201 ? -2.393 10.105 22.143 1.00 96.88 201 TRP A O 1
ATOM 1493 N N . SER A 1 202 ? -1.180 9.434 23.904 1.00 93.88 202 SER A N 1
ATOM 1494 C CA . SER A 1 202 ? -0.482 8.384 23.161 1.00 93.88 202 SER A CA 1
ATOM 1495 C C . SER A 1 202 ? -1.294 7.090 23.170 1.00 93.88 202 SER A C 1
ATOM 1497 O O . SER A 1 202 ? -2.020 6.820 24.132 1.00 93.88 202 SER A O 1
ATOM 1499 N N . VAL A 1 203 ? -1.116 6.256 22.146 1.00 93.44 203 VAL A N 1
ATOM 1500 C CA . VAL A 1 203 ? -1.670 4.895 22.105 1.00 93.44 203 VAL A CA 1
ATOM 1501 C C . VAL A 1 203 ? -1.311 4.101 23.364 1.00 93.44 203 VAL A C 1
ATOM 1503 O O . VAL A 1 203 ? -2.189 3.474 23.948 1.00 93.44 203 VAL A O 1
ATOM 1506 N N . ASP A 1 204 ? -0.072 4.191 23.851 1.00 92.12 204 ASP A N 1
ATOM 1507 C CA . ASP A 1 204 ? 0.364 3.521 25.081 1.00 92.12 204 ASP A CA 1
ATOM 1508 C C . ASP A 1 204 ? -0.448 3.976 26.298 1.00 92.12 204 ASP A C 1
ATOM 1510 O O . ASP A 1 204 ? -0.877 3.152 27.104 1.00 92.12 204 ASP A O 1
ATOM 1514 N N . SER A 1 205 ? -0.704 5.283 26.426 1.00 96.00 205 SER A N 1
ATOM 1515 C CA . SER A 1 205 ? -1.488 5.836 27.540 1.00 96.00 205 SER A CA 1
ATOM 1516 C C . SER A 1 205 ? -2.953 5.416 27.446 1.00 96.00 205 SER A C 1
ATOM 1518 O O . SER A 1 205 ? -3.575 5.057 28.447 1.00 96.00 205 SER A O 1
ATOM 1520 N N . PHE A 1 206 ? -3.495 5.419 26.229 1.00 96.31 206 PHE A N 1
ATOM 1521 C CA . PHE A 1 206 ? -4.865 5.019 25.949 1.00 96.31 206 PHE A CA 1
ATOM 1522 C C . PHE A 1 206 ? -5.095 3.529 26.230 1.00 96.31 206 PHE A C 1
ATOM 1524 O O . PHE A 1 206 ? -6.014 3.179 26.970 1.00 96.31 206 PHE A O 1
ATOM 1531 N N . VAL A 1 207 ? -4.214 2.652 25.742 1.00 95.19 207 VAL A N 1
ATOM 1532 C CA . VAL A 1 207 ? -4.271 1.206 26.003 1.00 95.19 207 VAL A CA 1
ATOM 1533 C C . VAL A 1 207 ? -4.001 0.898 27.477 1.00 95.19 207 VAL A C 1
ATOM 1535 O O . VAL A 1 207 ? -4.651 0.022 28.040 1.00 95.19 207 VAL A O 1
ATOM 1538 N N . ALA A 1 208 ? -3.113 1.635 28.151 1.00 95.69 208 ALA A N 1
ATOM 1539 C CA . ALA A 1 208 ? -2.920 1.482 29.593 1.00 95.69 208 ALA A CA 1
ATOM 1540 C C . ALA A 1 208 ? -4.194 1.819 30.388 1.00 95.69 208 ALA A C 1
ATOM 1542 O O . ALA A 1 208 ? -4.497 1.154 31.382 1.00 95.69 208 ALA A O 1
ATOM 1543 N N . ARG A 1 209 ? -4.961 2.829 29.950 1.00 96.50 209 ARG A N 1
ATOM 1544 C CA . ARG A 1 209 ? -6.228 3.218 30.585 1.00 96.50 209 ARG A CA 1
ATOM 1545 C C . ARG A 1 209 ? -7.381 2.273 30.246 1.00 96.50 209 AR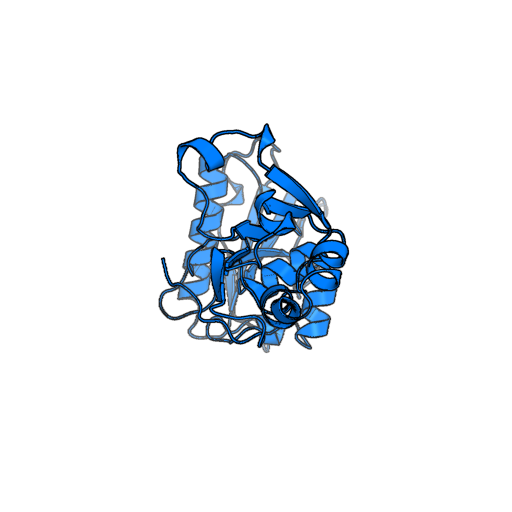G A C 1
ATOM 1547 O O . ARG A 1 209 ? -8.187 1.983 31.133 1.00 96.50 209 ARG A O 1
ATOM 1554 N N . PHE A 1 210 ? -7.448 1.791 29.005 1.00 96.50 210 PHE A N 1
ATOM 1555 C CA . PHE A 1 210 ? -8.501 0.912 28.491 1.00 96.50 210 PHE A CA 1
ATOM 1556 C C . PHE A 1 210 ? -7.914 -0.374 27.879 1.00 96.50 210 PHE A C 1
ATOM 1558 O O . PHE A 1 210 ? -7.982 -0.565 26.669 1.00 96.50 210 PHE A O 1
ATOM 1565 N N . PRO A 1 211 ? -7.363 -1.307 28.681 1.00 95.94 211 PRO A N 1
ATOM 1566 C CA . PRO A 1 211 ? -6.601 -2.448 28.153 1.00 95.94 211 PRO A CA 1
ATOM 1567 C C . PRO A 1 211 ? -7.369 -3.368 27.201 1.00 95.94 211 PRO A C 1
ATOM 1569 O O . PRO A 1 211 ? -6.774 -4.032 26.356 1.00 95.94 211 PRO A O 1
ATOM 1572 N N . TRP A 1 212 ? -8.694 -3.407 27.320 1.00 94.25 212 TRP A N 1
ATOM 1573 C CA . TRP A 1 212 ? -9.564 -4.243 26.498 1.00 94.25 212 TRP A CA 1
ATOM 1574 C C . TRP A 1 212 ? -9.639 -3.790 25.027 1.00 94.25 212 TRP A C 1
ATOM 1576 O O . TRP A 1 212 ? -10.027 -4.584 24.178 1.00 94.25 212 TRP A O 1
ATOM 1586 N N . VAL A 1 213 ? -9.191 -2.573 24.689 1.00 94.06 213 VAL A N 1
ATOM 1587 C CA . VAL A 1 213 ? -9.123 -2.081 23.295 1.00 94.06 213 VAL A CA 1
ATOM 1588 C C . VAL A 1 213 ? -7.892 -2.593 22.535 1.00 94.06 213 VAL A C 1
ATOM 1590 O O . VAL A 1 213 ? -7.788 -2.415 21.323 1.00 94.06 213 VAL A O 1
ATOM 1593 N N . ALA A 1 214 ? -6.932 -3.217 23.230 1.00 90.31 214 ALA A N 1
ATOM 1594 C CA . ALA A 1 214 ? -5.599 -3.506 22.695 1.00 90.31 214 ALA A CA 1
ATOM 1595 C C . ALA A 1 214 ? -5.596 -4.426 21.464 1.00 90.31 214 ALA A C 1
ATOM 1597 O O . ALA A 1 214 ? -4.670 -4.350 20.657 1.00 90.31 214 ALA A O 1
ATOM 1598 N N . ALA A 1 215 ? -6.589 -5.312 21.339 1.00 86.44 215 ALA A N 1
ATOM 1599 C CA . ALA A 1 215 ? -6.724 -6.188 20.177 1.00 86.44 215 ALA A CA 1
ATOM 1600 C C . ALA A 1 215 ? -7.025 -5.368 18.915 1.00 86.44 215 ALA A C 1
ATOM 1602 O O . ALA A 1 215 ? -6.252 -5.413 17.962 1.00 86.44 215 ALA A O 1
ATOM 1603 N N . PHE A 1 216 ? -8.061 -4.525 18.963 1.00 90.12 216 PHE A N 1
ATOM 1604 C CA . PHE A 1 216 ? -8.411 -3.635 17.858 1.00 90.12 216 PHE A CA 1
ATOM 1605 C C . PHE A 1 216 ? -7.250 -2.714 17.477 1.00 90.12 216 PHE A C 1
ATOM 1607 O O . PHE A 1 216 ? -6.863 -2.678 16.321 1.00 90.12 216 PHE A O 1
ATOM 1614 N N . VAL A 1 217 ? -6.613 -2.039 18.439 1.00 88.94 217 VAL A N 1
ATOM 1615 C CA . VAL A 1 217 ? -5.488 -1.119 18.155 1.00 88.94 217 VAL A CA 1
ATOM 1616 C C . VAL A 1 217 ? -4.328 -1.803 17.416 1.00 88.94 217 VAL A C 1
ATOM 1618 O O . VAL A 1 217 ? -3.607 -1.166 16.647 1.00 88.94 217 VAL A O 1
ATOM 1621 N N . ARG A 1 218 ? -4.133 -3.105 17.650 1.00 81.69 218 ARG A N 1
ATOM 1622 C CA . ARG A 1 218 ? -3.084 -3.896 17.003 1.00 81.69 218 ARG A CA 1
ATOM 1623 C C . ARG A 1 218 ? -3.469 -4.358 15.599 1.00 81.69 218 ARG A C 1
ATOM 1625 O O . ARG A 1 218 ? -2.588 -4.491 14.758 1.00 81.69 218 ARG A O 1
ATOM 1632 N N . GLU A 1 219 ? -4.744 -4.656 15.389 1.00 80.19 219 GLU A N 1
ATOM 1633 C CA . GLU A 1 219 ? -5.249 -5.386 14.220 1.00 80.19 219 GLU A CA 1
ATOM 1634 C C . GLU A 1 219 ? -6.000 -4.494 13.223 1.00 80.19 219 GLU A C 1
ATOM 1636 O O . GLU A 1 219 ? -6.175 -4.885 12.068 1.00 80.19 219 GLU A O 1
ATOM 1641 N N . ALA A 1 220 ? -6.439 -3.311 13.658 1.00 80.81 220 ALA A N 1
ATOM 1642 C CA . ALA A 1 220 ? -7.234 -2.392 12.862 1.00 80.81 220 ALA A CA 1
ATOM 1643 C C . ALA A 1 220 ? -6.492 -1.963 11.595 1.00 80.81 220 ALA A C 1
ATOM 1645 O O . ALA A 1 220 ? -5.299 -1.646 11.604 1.00 80.81 220 ALA A O 1
ATOM 1646 N N . LYS A 1 221 ? -7.241 -1.906 10.497 1.00 76.19 221 LYS A N 1
ATOM 1647 C CA . LYS A 1 221 ? -6.807 -1.342 9.218 1.00 76.19 221 LYS A CA 1
ATOM 1648 C C . LYS A 1 221 ? -7.271 0.104 9.106 1.00 76.19 221 LYS A C 1
ATOM 1650 O O . LYS A 1 221 ? -8.196 0.523 9.799 1.00 76.19 221 LYS A O 1
ATOM 1655 N N . SER A 1 222 ? -6.609 0.869 8.242 1.00 77.44 222 SER A N 1
ATOM 1656 C CA . SER A 1 222 ? -7.000 2.257 7.985 1.00 77.44 222 SER A CA 1
ATOM 1657 C C . SER A 1 222 ? -8.465 2.316 7.541 1.00 77.44 222 SER A C 1
ATOM 1659 O O . SER A 1 222 ? -8.900 1.506 6.725 1.00 77.44 222 SER A O 1
ATOM 1661 N N . GLY A 1 223 ? -9.218 3.246 8.121 1.00 76.75 223 GLY A N 1
ATOM 1662 C CA . GLY A 1 223 ? -10.649 3.433 7.899 1.00 76.75 223 GLY A CA 1
ATOM 1663 C C . GLY A 1 223 ? -11.555 2.541 8.749 1.00 76.75 223 GLY A C 1
ATOM 1664 O O . GLY A 1 223 ? -12.754 2.764 8.752 1.00 76.75 223 GLY A O 1
ATOM 1665 N N . GLN A 1 224 ? -11.032 1.554 9.484 1.00 86.25 224 GLN A N 1
ATOM 1666 C CA . GLN A 1 224 ? -11.889 0.686 10.293 1.00 86.25 224 GLN A CA 1
ATOM 1667 C C . GLN A 1 224 ? -12.314 1.351 11.600 1.00 86.25 224 GLN A C 1
ATOM 1669 O O . GLN A 1 224 ? -11.485 1.937 12.305 1.00 86.25 224 GLN A O 1
ATOM 1674 N N . THR A 1 225 ? -13.580 1.143 11.963 1.00 93.50 225 THR A N 1
ATOM 1675 C CA . THR A 1 225 ? -14.147 1.531 13.255 1.00 93.50 225 THR A CA 1
ATOM 1676 C C . THR A 1 225 ? -14.563 0.299 14.049 1.00 93.50 225 THR A C 1
ATOM 1678 O O . THR A 1 225 ? -15.359 -0.521 13.599 1.00 93.50 225 THR A O 1
ATOM 1681 N N . GLY A 1 226 ? -14.008 0.154 15.250 1.00 95.06 226 GLY A N 1
ATOM 1682 C CA . GLY A 1 226 ? -14.403 -0.862 16.216 1.00 95.06 226 GLY A CA 1
ATOM 1683 C C . GLY A 1 226 ? -15.480 -0.326 17.154 1.00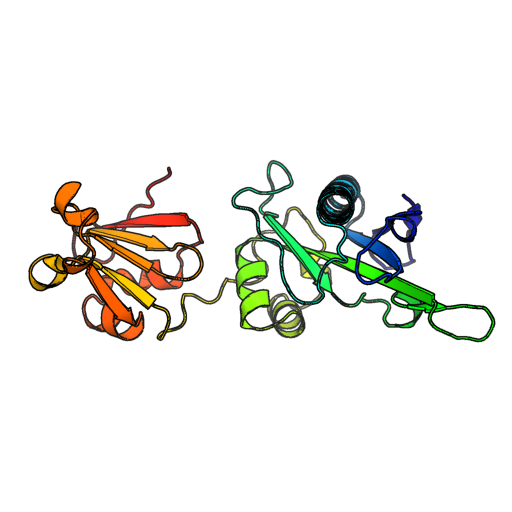 95.06 226 GLY A C 1
ATOM 1684 O O . GLY A 1 226 ? -15.229 0.620 17.903 1.00 95.06 226 GLY A O 1
ATOM 1685 N N . LEU A 1 227 ? -16.651 -0.963 17.144 1.00 96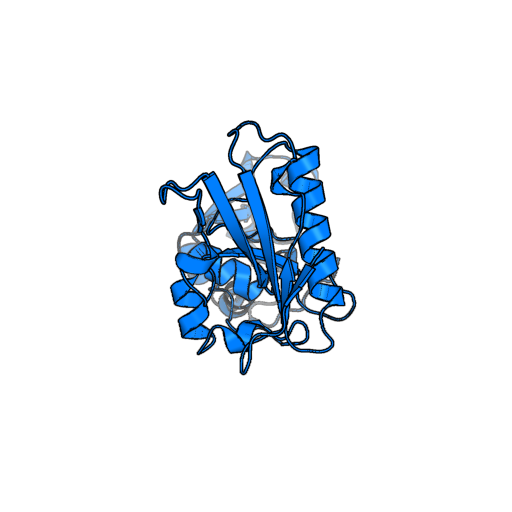.31 227 LEU A N 1
ATOM 1686 C CA . LEU A 1 227 ? -17.731 -0.752 18.103 1.00 96.31 227 LEU A CA 1
ATOM 1687 C C . LEU A 1 227 ? -17.601 -1.737 19.268 1.00 96.31 227 LEU A C 1
ATOM 1689 O O . LEU A 1 227 ? -17.692 -2.952 19.088 1.00 96.31 227 LEU A O 1
ATOM 1693 N N . PHE A 1 228 ? -17.468 -1.204 20.477 1.00 95.88 228 PHE A N 1
ATOM 1694 C CA . PHE A 1 228 ? -17.383 -1.954 21.724 1.00 95.88 228 PHE A CA 1
ATOM 1695 C C . PHE A 1 228 ? -18.629 -1.730 22.571 1.00 95.88 228 PHE A C 1
ATOM 1697 O O . PHE A 1 228 ? -18.974 -0.603 22.917 1.00 95.88 228 PHE A O 1
ATOM 1704 N N . THR A 1 229 ? -19.316 -2.808 22.941 1.00 93.25 229 THR A N 1
ATOM 1705 C CA . THR A 1 229 ? -20.529 -2.723 23.771 1.00 93.25 229 THR A CA 1
ATOM 1706 C C . THR A 1 229 ? -20.245 -2.839 25.265 1.00 93.25 229 THR A C 1
ATOM 1708 O O . THR A 1 229 ? -21.109 -2.516 26.079 1.00 93.25 229 THR A O 1
ATOM 1711 N N . ASP A 1 230 ? -19.052 -3.306 25.631 1.00 90.56 230 ASP A N 1
ATOM 1712 C CA . ASP A 1 230 ? -18.591 -3.457 27.006 1.00 90.56 230 ASP A CA 1
ATOM 1713 C C . ASP A 1 230 ? -17.050 -3.506 27.082 1.00 90.56 230 ASP A C 1
ATOM 1715 O O . ASP A 1 230 ? -16.343 -3.375 26.085 1.00 90.56 230 ASP A O 1
ATOM 1719 N N . ALA A 1 231 ? -16.526 -3.703 28.294 1.00 91.06 231 ALA A N 1
ATOM 1720 C CA . ALA A 1 231 ? -15.094 -3.793 28.569 1.00 91.06 231 ALA A CA 1
ATOM 1721 C C . ALA A 1 231 ? -14.518 -5.223 28.436 1.00 91.06 231 ALA A C 1
ATOM 1723 O O . ALA A 1 231 ? -13.447 -5.499 28.978 1.00 91.06 231 ALA A O 1
ATOM 1724 N N . SER A 1 232 ? -15.214 -6.153 27.767 1.00 91.19 232 SER A N 1
ATOM 1725 C CA . SER A 1 232 ? -14.708 -7.519 27.538 1.00 91.19 232 SER A CA 1
ATOM 1726 C C . SER A 1 232 ? -13.583 -7.572 26.502 1.00 91.19 232 SER A C 1
ATOM 1728 O O . SER A 1 232 ? -12.814 -8.532 26.474 1.00 91.19 232 SER A O 1
ATOM 1730 N N . GLY A 1 233 ? -13.491 -6.542 25.656 1.00 88.88 233 GLY A N 1
ATOM 1731 C CA . GLY A 1 233 ? -12.592 -6.483 24.506 1.00 88.88 233 GLY A CA 1
ATOM 1732 C C . GLY A 1 233 ? -13.182 -7.081 23.230 1.00 88.88 233 GLY A C 1
ATOM 1733 O O . GLY A 1 233 ? -12.537 -7.020 22.186 1.00 88.88 233 GLY A O 1
ATOM 1734 N N . ALA A 1 234 ? -14.403 -7.621 23.285 1.00 91.00 234 ALA A N 1
ATOM 1735 C CA . ALA A 1 234 ? -15.154 -7.960 22.087 1.00 91.00 234 ALA A CA 1
ATOM 1736 C C . ALA A 1 234 ? -15.596 -6.678 21.366 1.00 91.00 234 ALA A C 1
ATOM 1738 O O . ALA A 1 234 ? -16.156 -5.769 21.983 1.00 91.00 234 ALA A O 1
ATOM 1739 N N . TYR A 1 235 ? -15.361 -6.629 20.057 1.00 93.38 235 TYR A N 1
ATOM 1740 C CA . TYR A 1 235 ? -15.809 -5.546 19.191 1.00 93.38 235 TYR A CA 1
ATOM 1741 C C . TYR A 1 235 ? -16.424 -6.087 17.907 1.00 93.38 235 TYR A C 1
ATOM 1743 O O . TYR A 1 235 ? -16.143 -7.211 17.485 1.00 93.38 235 TYR A O 1
ATOM 1751 N N . VAL A 1 236 ? -17.262 -5.263 17.289 1.00 94.06 236 VAL A N 1
ATOM 1752 C CA . VAL A 1 236 ? -17.773 -5.460 15.932 1.00 94.06 236 VAL A CA 1
ATOM 1753 C C . VAL A 1 236 ? -17.179 -4.362 15.060 1.00 94.06 236 VAL A C 1
ATOM 1755 O O . VAL A 1 236 ? -17.051 -3.227 15.513 1.00 94.06 236 VAL A O 1
ATOM 1758 N N . LEU A 1 237 ? -16.781 -4.699 13.837 1.00 90.62 237 LEU A N 1
ATOM 1759 C CA . LEU A 1 237 ? -16.392 -3.688 12.860 1.00 90.62 237 LEU A CA 1
ATOM 1760 C C . LEU A 1 237 ? -17.663 -3.042 12.305 1.00 90.62 237 LEU A C 1
ATOM 1762 O O . LEU A 1 237 ? -18.549 -3.757 11.835 1.00 90.62 237 LEU A O 1
ATOM 1766 N N . GLU A 1 238 ? -17.765 -1.720 12.401 1.00 85.19 238 GLU A N 1
ATOM 1767 C CA . GLU A 1 238 ? -18.736 -0.969 11.607 1.00 85.19 238 GLU A CA 1
ATOM 1768 C C . GLU A 1 238 ? -18.192 -0.859 10.179 1.00 85.19 238 GLU A C 1
ATOM 1770 O O . GLU A 1 238 ? -17.061 -0.415 9.973 1.00 85.19 238 GLU A O 1
ATOM 1775 N N . ASP A 1 239 ? -18.986 -1.331 9.218 1.00 59.84 239 ASP A N 1
ATOM 1776 C CA . ASP A 1 239 ? -18.783 -1.040 7.803 1.00 59.84 239 ASP A CA 1
ATOM 1777 C C . ASP A 1 239 ? -19.521 0.278 7.505 1.00 59.84 239 ASP A C 1
ATOM 1779 O O . ASP A 1 239 ? -20.720 0.374 7.791 1.00 59.84 239 ASP A O 1
ATOM 1783 N N . ASP A 1 240 ? -18.804 1.272 6.970 1.00 50.03 240 ASP A N 1
ATOM 1784 C CA . ASP A 1 240 ? -19.377 2.521 6.432 1.00 50.03 240 ASP A CA 1
ATOM 1785 C C . ASP A 1 240 ? -20.203 2.276 5.151 1.00 50.03 240 ASP A C 1
ATOM 1787 O O . ASP A 1 240 ? -19.754 1.491 4.277 1.00 50.03 240 ASP A O 1
#

Foldseek 3Di:
DDWDDPVPFFIKDKDDCLQVAAAPVNAGEIEIEGAHPPCVVVRVLLNVVQSVVCNVVSHHADAQAKDFDPDASDPQFQFGIKHWYADPVHPVQQFDADPVGHGPHGYTYIFGAGLQLNLQCNVPNDVVSCVQLVHVVSRRYRRDDHSHGRAQADQQFKEKEFPCVVPAPWFKWAAQSRYIYTYRVPADPVLVPDPVRIDIDGNNVNCVSQVLCVVCSGRPGRGWMWGDPDSNSDTDTDDD

Sequence (240 aa):
MVEKRPAGGPITVMTSGASLMPTDSGERVELAVEVLDGQQGAARVALGIVCDDMATNRRVPPVGAPWRNSEPFLTGTRISAIMVTPSRWGASFDDVRADDGAVIGHVRTLRMLTDAEAGFASTKGWDALVAEAGSVDALLDVTRDDAASSPGLAGNAPVFLSKLHAEHPPRWITFTGSDLQSVTGLESEEYMNDSANHEVWSVDSFVARFPWVAAFVREAKSGQTGLFTDASGAYVLEDD